Protein AF-A0A7J3TIL3-F1 (afdb_monomer_lite)

Foldseek 3Di:
DDWDDQVVLLVLLQVLLAVCLVPPLVVALWRWDHKDAQDDPDPPDTFGIFIWTQDVNDIARAETEAEDTDAPQFQQQVFPVNVVSQLVVCVVRVYQKYWYGHQQWIWIAGPPGHTQAIAGHHSDNVRSNQVRRVVRCVVVVVDSHRPHHHDDCPVVLVVLLVLLLVLVVLLLVVCPPPPQWHWDWDDDPFWIKIFIDGNNLDGAKIWTAGPPDRQQTKIKGQLQSLCVQQPPCSVVLQVLQLPAQLRVCSVVCNVPRMDMDGSSNRPSHRHPSVSNSVSVSVSSVVSNVSSPDPDPPPPPPDD

Organism: NCBI:txid113653

Sequence (303 aa):
MAEIREAVIHFELYRLLMNIISTKYYLFPVKYVWVHPEYSPTTGISVDLVVDADISGKIVHFLVIEVKRKTRFGLSPFSDEAKQQAMRYAEVLQAPYYAVTDGFSLLLFKYPDMEVGRYTIRLDEMIIEKFLRELSEYHLGRIEGLDLPAARPEERIKEIGGKFIETLREVFNSVSGVEGISVRERPSSEHRNFYIEVCGHGEILILGLNLNDREKSYVIVKFDRLKEMLGARYEEYISRLSEIPGFKWIKERQSERFGWKYIRDIVTVEPDCSEIEKKLKQWILEVKNASATPSRITCEKRV

pLDDT: mean 90.7, std 11.31, range [36.12, 98.69]

Radius of gyration: 23.9 Å; chains: 1; bounding box: 57×53×69 Å

Secondary structure (DSSP, 8-state):
-PPPPHHHHHHHHHHHHHHHHHHHGGGSSSEEEEEEEEEEEETTEEEEEEEEEEETTEEEEEEEEEE-PPPTTS-GGGSHHHHHHHHHHHHHHT-SEEEEE-SSEEEEEETTTEEEEEEE--SSHHHHHHHHHHHHHHHTTS-SS--SPBP-HHHHHHHHHHHHHHHHHHHHHHHTTSTTEEEEEEE-SSEEEEEEEETTS-EEEEEEEESS-GGG-EEEE-HHHHHHHHGGGHHHHHHHHHTSTT-GGGTTTTTSS-EEEEHHHHTTS---HHHHHHHHHHHHHHHHHHHTS----------

Structure (mmCIF, N/CA/C/O backbone):
data_AF-A0A7J3TIL3-F1
#
_entry.id   AF-A0A7J3TIL3-F1
#
loop_
_atom_site.group_PDB
_atom_site.id
_atom_site.type_symbol
_atom_site.label_atom_id
_atom_site.label_alt_id
_atom_site.label_comp_id
_atom_site.label_asym_id
_atom_site.label_entity_id
_atom_site.label_seq_id
_atom_site.pdbx_PDB_ins_code
_atom_site.Cartn_x
_atom_site.Cartn_y
_atom_site.Cartn_z
_atom_site.occupancy
_atom_site.B_iso_or_equiv
_atom_site.auth_seq_id
_atom_site.auth_comp_id
_atom_site.auth_asym_id
_atom_site.auth_atom_id
_atom_site.pdbx_PDB_model_num
ATOM 1 N N . MET A 1 1 ? -13.508 10.020 -11.144 1.00 49.09 1 MET A N 1
ATOM 2 C CA . MET A 1 1 ? -12.775 9.116 -12.058 1.00 49.09 1 MET A CA 1
ATOM 3 C C . MET A 1 1 ? -13.007 7.700 -11.572 1.00 49.09 1 MET A C 1
ATOM 5 O O . MET A 1 1 ? -12.876 7.486 -10.375 1.00 49.09 1 MET A O 1
ATOM 9 N N . ALA A 1 2 ? -13.423 6.790 -12.455 1.00 53.97 2 ALA A N 1
ATOM 10 C CA . ALA A 1 2 ? -13.689 5.400 -12.092 1.00 53.97 2 ALA A CA 1
ATOM 11 C C . ALA A 1 2 ? -12.396 4.690 -11.655 1.00 53.97 2 ALA A C 1
ATOM 13 O O . ALA A 1 2 ? -11.335 4.926 -12.235 1.00 53.97 2 ALA A O 1
ATOM 14 N N . GLU A 1 3 ? -12.488 3.842 -10.633 1.00 64.44 3 GLU A N 1
ATOM 15 C CA . GLU A 1 3 ? -11.388 2.982 -10.196 1.00 64.44 3 GLU A CA 1
ATOM 16 C C . GLU A 1 3 ? -11.038 1.995 -11.322 1.00 64.44 3 GLU A C 1
ATOM 18 O O . GLU A 1 3 ? -11.896 1.233 -11.774 1.00 64.44 3 GLU A O 1
ATOM 23 N N . ILE A 1 4 ? -9.785 2.000 -11.785 1.00 77.94 4 ILE A N 1
ATOM 24 C CA . ILE A 1 4 ? -9.311 1.051 -12.800 1.00 77.94 4 ILE A CA 1
ATOM 25 C C . ILE A 1 4 ? -8.855 -0.220 -12.080 1.00 77.94 4 ILE A C 1
ATOM 27 O O . ILE A 1 4 ? -8.128 -0.159 -11.086 1.00 77.94 4 ILE A O 1
ATOM 31 N N . ARG A 1 5 ? -9.318 -1.383 -12.553 1.00 84.00 5 ARG A N 1
ATOM 32 C CA . ARG A 1 5 ? -8.927 -2.681 -11.988 1.00 84.00 5 ARG A CA 1
ATOM 33 C C . ARG A 1 5 ? -7.446 -2.950 -12.251 1.00 84.00 5 ARG A C 1
ATOM 35 O O . ARG A 1 5 ? -6.945 -2.630 -13.323 1.00 84.00 5 ARG A O 1
ATOM 42 N N . GLU A 1 6 ? -6.798 -3.609 -11.299 1.00 87.56 6 GLU A N 1
ATOM 43 C CA . GLU A 1 6 ? -5.388 -4.014 -11.372 1.00 87.56 6 GLU A CA 1
ATOM 44 C C . GLU A 1 6 ? -5.066 -4.777 -12.662 1.00 87.56 6 GLU A C 1
ATOM 46 O O . GLU A 1 6 ? -4.173 -4.378 -13.397 1.00 87.56 6 GLU A O 1
ATOM 51 N N . ALA A 1 7 ? -5.901 -5.754 -13.030 1.00 90.50 7 ALA A N 1
ATOM 52 C CA . ALA A 1 7 ? -5.751 -6.521 -14.268 1.00 90.50 7 ALA A CA 1
ATOM 53 C C . ALA A 1 7 ? -5.706 -5.657 -15.547 1.00 90.50 7 ALA A C 1
ATOM 55 O O . ALA A 1 7 ? -5.021 -6.011 -16.500 1.00 90.50 7 ALA A O 1
ATOM 56 N N . VAL A 1 8 ? -6.410 -4.517 -15.582 1.00 92.88 8 VAL A N 1
ATOM 57 C CA . VAL A 1 8 ? -6.390 -3.606 -16.743 1.00 92.88 8 VAL A CA 1
ATOM 58 C C . VAL A 1 8 ? -5.062 -2.856 -16.814 1.00 92.88 8 VAL A C 1
ATOM 60 O O . VAL A 1 8 ? -4.502 -2.709 -17.894 1.00 92.88 8 VAL A O 1
ATOM 63 N N . ILE A 1 9 ? -4.556 -2.402 -15.665 1.00 94.06 9 ILE A N 1
ATOM 64 C CA . ILE A 1 9 ? -3.261 -1.714 -15.553 1.00 94.06 9 ILE A CA 1
ATOM 65 C C . ILE A 1 9 ? -2.141 -2.682 -15.929 1.00 94.06 9 ILE A C 1
ATOM 67 O O . ILE A 1 9 ? -1.289 -2.339 -16.742 1.00 94.06 9 ILE A O 1
ATOM 71 N N . HIS A 1 10 ? -2.189 -3.895 -15.379 1.00 95.94 10 HIS A N 1
ATOM 72 C CA . HIS A 1 10 ? -1.239 -4.964 -15.650 1.00 95.94 10 HIS A CA 1
ATOM 73 C C . HIS A 1 10 ? -1.199 -5.307 -17.145 1.00 95.94 10 HIS A C 1
ATOM 75 O O . HIS A 1 10 ? -0.137 -5.221 -17.761 1.00 95.94 10 HIS A O 1
ATOM 81 N N . PHE A 1 11 ? -2.354 -5.603 -17.750 1.00 96.62 11 PHE A N 1
ATOM 82 C CA . PHE A 1 11 ? -2.443 -5.925 -19.174 1.00 96.62 11 PHE A CA 1
ATOM 83 C C . PHE A 1 11 ? -1.928 -4.789 -20.067 1.00 96.62 11 PHE A C 1
ATOM 85 O O . PHE A 1 11 ? -1.173 -5.026 -21.009 1.00 96.62 11 PHE A O 1
ATOM 92 N N . GLU A 1 12 ? -2.322 -3.549 -19.779 1.00 97.50 12 GLU A N 1
ATOM 93 C CA . GLU A 1 12 ? -1.928 -2.406 -20.597 1.00 97.50 12 GLU A CA 1
ATOM 94 C C . GLU A 1 12 ? -0.432 -2.097 -20.467 1.00 97.50 12 GLU A C 1
ATOM 96 O O . GLU A 1 12 ? 0.234 -1.838 -21.470 1.00 97.50 12 GLU A O 1
ATOM 101 N N . LEU A 1 13 ? 0.127 -2.185 -19.257 1.00 97.81 13 LEU A N 1
ATOM 102 C CA . LEU A 1 13 ? 1.561 -2.019 -19.039 1.00 97.81 13 LEU A CA 1
ATOM 103 C C . LEU A 1 13 ? 2.364 -3.120 -19.746 1.00 97.81 13 LEU A C 1
ATOM 105 O O . LEU A 1 13 ? 3.327 -2.806 -20.445 1.00 97.81 13 LEU A O 1
ATOM 109 N N . TYR A 1 14 ? 1.933 -4.383 -19.640 1.00 98.19 14 TYR A N 1
ATOM 110 C CA . TYR A 1 14 ? 2.512 -5.502 -20.388 1.00 98.19 14 TYR A CA 1
ATOM 111 C C . TYR A 1 14 ? 2.526 -5.226 -21.895 1.00 98.19 14 TYR A C 1
ATOM 113 O O . TYR A 1 14 ? 3.578 -5.298 -22.533 1.00 98.19 14 TYR A O 1
ATOM 121 N N . ARG A 1 15 ? 1.369 -4.851 -22.457 1.00 98.06 15 ARG A N 1
ATOM 122 C CA . ARG A 1 15 ? 1.205 -4.550 -23.883 1.00 98.06 15 ARG A CA 1
ATOM 123 C C . ARG A 1 15 ? 2.155 -3.444 -24.341 1.00 98.06 15 ARG A C 1
ATOM 125 O O . ARG A 1 15 ? 2.796 -3.583 -25.380 1.00 98.06 15 ARG A O 1
ATOM 132 N N . LEU A 1 16 ? 2.248 -2.350 -23.583 1.00 98.06 16 LEU A N 1
ATOM 133 C CA . LEU A 1 16 ? 3.121 -1.219 -23.906 1.00 98.06 16 LEU A CA 1
ATOM 134 C C . LEU A 1 16 ? 4.599 -1.617 -23.859 1.00 98.06 16 LEU A C 1
ATOM 136 O O . LEU A 1 16 ? 5.319 -1.364 -24.824 1.00 98.06 16 LEU A O 1
ATOM 140 N N . LEU A 1 17 ? 5.038 -2.280 -22.785 1.00 98.00 17 LEU A N 1
ATOM 141 C CA . LEU A 1 17 ? 6.421 -2.737 -22.645 1.00 98.00 17 LEU A CA 1
ATOM 142 C C . LEU A 1 17 ? 6.805 -3.697 -23.777 1.00 98.00 17 LEU A C 1
ATOM 144 O O . LEU A 1 17 ? 7.821 -3.487 -24.435 1.00 98.00 17 LEU A O 1
ATOM 148 N N . MET A 1 18 ? 5.972 -4.703 -24.057 1.00 97.50 18 MET A N 1
ATOM 149 C CA . MET A 1 18 ? 6.211 -5.665 -25.136 1.00 97.50 18 MET A CA 1
ATOM 150 C C . MET A 1 18 ? 6.292 -4.997 -26.506 1.00 97.50 18 MET A C 1
ATOM 152 O O . MET A 1 18 ? 7.191 -5.316 -27.285 1.00 97.50 18 MET A O 1
ATOM 156 N N . ASN A 1 19 ? 5.394 -4.054 -26.801 1.00 97.06 19 ASN A N 1
ATOM 157 C CA . ASN A 1 19 ? 5.409 -3.320 -28.064 1.00 97.06 19 ASN A CA 1
ATOM 158 C C . ASN A 1 19 ? 6.700 -2.514 -28.228 1.00 97.06 19 ASN A C 1
ATOM 160 O O . ASN A 1 19 ? 7.344 -2.585 -29.276 1.00 97.06 19 ASN A O 1
ATOM 164 N N . ILE A 1 20 ? 7.099 -1.780 -27.189 1.00 97.19 20 ILE A N 1
ATOM 165 C CA . ILE A 1 20 ? 8.310 -0.958 -27.201 1.00 97.19 20 ILE A CA 1
ATOM 166 C C . ILE A 1 20 ? 9.550 -1.841 -27.346 1.00 97.19 20 ILE A C 1
ATOM 168 O O . ILE A 1 20 ? 10.384 -1.587 -28.209 1.00 97.19 20 ILE A O 1
ATOM 172 N N . ILE A 1 21 ? 9.660 -2.914 -26.565 1.00 96.31 21 ILE A N 1
ATOM 173 C CA . ILE A 1 21 ? 10.803 -3.830 -26.636 1.00 96.31 21 ILE A CA 1
ATOM 174 C C . ILE A 1 21 ? 10.872 -4.484 -28.023 1.00 96.31 21 ILE A C 1
ATOM 176 O O . ILE A 1 21 ? 11.921 -4.468 -28.657 1.00 96.31 21 ILE A O 1
ATOM 180 N N . SER A 1 22 ? 9.752 -4.956 -28.570 1.00 93.25 22 SER A N 1
ATOM 181 C CA . SER A 1 22 ? 9.741 -5.647 -29.869 1.00 93.25 22 SER A CA 1
ATOM 182 C C . SER A 1 22 ? 10.071 -4.734 -31.054 1.00 93.25 22 SER A C 1
ATOM 184 O O . SER A 1 22 ? 10.618 -5.199 -32.052 1.00 93.25 22 SER A O 1
ATOM 186 N N . THR A 1 23 ? 9.738 -3.442 -30.974 1.00 92.06 23 THR A N 1
ATOM 187 C CA . THR A 1 23 ? 9.869 -2.509 -32.110 1.00 92.06 23 THR A CA 1
ATOM 188 C C . THR A 1 23 ? 11.030 -1.531 -31.979 1.00 92.06 23 THR A C 1
ATOM 190 O O . THR A 1 23 ? 11.491 -1.003 -32.989 1.00 92.06 23 THR A O 1
ATOM 193 N N . LYS A 1 24 ? 11.516 -1.286 -30.758 1.00 90.12 24 LYS A N 1
ATOM 194 C CA . LYS A 1 24 ? 12.457 -0.204 -30.436 1.00 90.12 24 LYS A CA 1
ATOM 195 C C . LYS A 1 24 ? 13.629 -0.647 -29.556 1.00 90.12 24 LYS A C 1
ATOM 197 O O . LYS A 1 24 ? 14.345 0.216 -29.058 1.00 90.12 24 LYS A O 1
ATOM 202 N N . TYR A 1 25 ? 13.887 -1.951 -29.384 1.00 80.50 25 TYR A N 1
ATOM 203 C CA . TYR A 1 25 ? 14.988 -2.443 -28.529 1.00 80.50 25 TYR A CA 1
ATOM 204 C C . TYR A 1 25 ? 16.355 -1.800 -28.826 1.00 80.50 25 TYR A C 1
ATOM 206 O O . TYR A 1 25 ? 17.180 -1.658 -27.929 1.00 80.50 25 TYR A O 1
ATOM 214 N N . TYR A 1 26 ? 16.603 -1.410 -30.079 1.00 81.94 26 TYR A N 1
ATOM 215 C CA . TYR A 1 26 ? 17.859 -0.805 -30.529 1.00 81.94 26 TYR A CA 1
ATOM 216 C C . TYR A 1 26 ? 18.055 0.648 -30.063 1.00 81.94 26 TYR A C 1
ATOM 218 O O . TYR A 1 26 ? 19.145 1.191 -30.226 1.00 81.94 26 TYR A O 1
ATOM 226 N N . LEU A 1 27 ? 17.021 1.291 -29.510 1.00 83.50 27 LEU A N 1
ATOM 227 C CA . LEU A 1 27 ? 17.085 2.662 -28.992 1.00 83.50 27 LEU A CA 1
ATOM 228 C C . LEU A 1 27 ? 17.604 2.736 -27.551 1.00 83.50 27 LEU A C 1
ATOM 230 O O . LEU A 1 27 ? 17.769 3.835 -27.019 1.00 83.50 27 LEU A O 1
ATOM 234 N N . PHE A 1 28 ? 17.844 1.591 -26.910 1.00 89.94 28 PHE A N 1
ATOM 235 C CA . PHE A 1 28 ? 18.193 1.522 -25.498 1.00 89.94 28 PHE A CA 1
ATOM 236 C C . PHE A 1 28 ? 19.650 1.081 -25.304 1.00 89.94 28 PHE A C 1
ATOM 238 O O . PHE A 1 28 ? 20.081 0.097 -25.908 1.00 89.94 28 PHE A O 1
ATOM 245 N N . PRO A 1 29 ? 20.415 1.761 -24.431 1.00 89.12 29 PRO A N 1
ATOM 246 C CA . PRO A 1 29 ? 21.741 1.308 -24.016 1.00 89.12 29 PRO A CA 1
ATOM 247 C C . PRO A 1 29 ? 21.778 -0.112 -23.438 1.00 89.12 29 PRO A C 1
ATOM 249 O O . PRO A 1 29 ? 22.765 -0.822 -23.618 1.00 89.12 29 PRO A O 1
ATOM 252 N N . VAL A 1 30 ? 20.712 -0.520 -22.743 1.00 92.75 30 VAL A N 1
ATOM 253 C CA . VAL A 1 30 ? 20.488 -1.900 -22.295 1.00 92.75 30 VAL A CA 1
ATOM 254 C C . VAL A 1 30 ? 19.529 -2.573 -23.266 1.00 92.75 30 VAL A C 1
ATOM 256 O O . VAL A 1 30 ? 18.440 -2.067 -23.525 1.00 92.75 30 VAL A O 1
ATOM 259 N N . LYS A 1 31 ? 19.904 -3.748 -23.772 1.00 95.44 31 LYS A N 1
ATOM 260 C CA . LYS A 1 31 ? 19.072 -4.515 -24.697 1.00 95.44 31 LYS A CA 1
ATOM 261 C C . LYS A 1 31 ? 18.006 -5.293 -23.927 1.00 95.44 31 LYS A C 1
ATOM 263 O O . LYS A 1 31 ? 18.239 -6.418 -23.495 1.00 95.44 31 LYS A O 1
ATOM 268 N N . TYR A 1 32 ? 16.832 -4.696 -23.770 1.00 97.00 32 TYR A N 1
ATOM 269 C CA . TYR A 1 32 ? 15.644 -5.399 -23.283 1.00 97.00 32 TYR A CA 1
ATOM 270 C C . TYR A 1 32 ? 15.218 -6.489 -24.274 1.00 97.00 32 TYR A C 1
ATOM 272 O O . TYR A 1 32 ? 15.287 -6.285 -25.487 1.00 97.00 32 TYR A O 1
ATOM 280 N N . VAL A 1 33 ? 14.804 -7.649 -23.763 1.00 95.75 33 VAL A N 1
ATOM 281 C CA . VAL A 1 33 ? 14.559 -8.853 -24.577 1.00 95.75 33 VAL A CA 1
ATOM 282 C C . VAL A 1 33 ? 13.108 -9.298 -24.523 1.00 95.75 33 VAL A C 1
ATOM 284 O O . VAL A 1 33 ? 12.523 -9.591 -25.564 1.00 95.75 33 VAL A O 1
ATOM 287 N N . TRP A 1 34 ? 12.524 -9.365 -23.329 1.00 96.88 34 TRP A N 1
ATOM 288 C CA . TRP A 1 34 ? 11.186 -9.916 -23.141 1.00 96.88 34 TRP A CA 1
ATOM 289 C C . TRP A 1 34 ? 10.519 -9.363 -21.882 1.00 96.88 34 TRP A C 1
ATOM 291 O O . TRP A 1 34 ? 11.197 -8.851 -20.991 1.00 96.88 34 TRP A O 1
ATOM 301 N N . VAL A 1 35 ? 9.194 -9.495 -21.804 1.00 97.88 35 VAL A N 1
ATOM 302 C CA . VAL A 1 35 ? 8.410 -9.245 -20.591 1.00 97.88 35 VAL A CA 1
ATOM 303 C C . VAL A 1 35 ? 7.592 -10.488 -20.277 1.00 97.88 35 VAL A C 1
ATOM 305 O O . VAL A 1 35 ? 6.804 -10.942 -21.106 1.00 97.88 35 VAL A O 1
ATOM 308 N N . HIS A 1 36 ? 7.758 -11.036 -19.082 1.00 97.44 36 HIS A N 1
ATOM 309 C CA . HIS A 1 36 ? 6.964 -12.153 -18.583 1.00 97.44 36 HIS A CA 1
ATOM 310 C C . HIS A 1 36 ? 5.792 -11.618 -17.756 1.00 97.44 36 HIS A C 1
ATOM 312 O O . HIS A 1 36 ? 6.053 -10.988 -16.730 1.00 97.44 36 HIS A O 1
ATOM 318 N N . PRO A 1 37 ? 4.534 -11.845 -18.169 1.00 96.69 37 PRO A N 1
ATOM 319 C CA . PRO A 1 37 ? 3.375 -11.602 -17.320 1.00 96.69 37 PRO A CA 1
ATOM 320 C C . PRO A 1 37 ? 3.159 -12.776 -16.356 1.00 96.69 37 PRO A C 1
ATOM 322 O O . PRO A 1 37 ? 3.356 -13.929 -16.740 1.00 96.69 37 PRO A O 1
ATOM 325 N N . GLU A 1 38 ? 2.737 -12.486 -15.125 1.00 93.38 38 GLU A N 1
ATOM 326 C CA . GLU A 1 38 ? 2.394 -13.479 -14.086 1.00 93.38 38 GLU A CA 1
ATOM 327 C C . GLU A 1 38 ? 3.514 -14.515 -13.848 1.00 93.38 38 GLU A C 1
ATOM 329 O O . GLU A 1 38 ? 3.296 -15.726 -13.739 1.00 93.38 38 GLU A O 1
ATOM 334 N N . TYR A 1 39 ? 4.761 -14.040 -13.803 1.00 93.19 39 TYR A N 1
ATOM 335 C CA . TYR A 1 39 ? 5.938 -14.892 -13.703 1.00 93.19 39 TYR A CA 1
ATOM 336 C C . TYR A 1 39 ? 6.019 -15.576 -12.335 1.00 93.19 39 TYR A C 1
ATOM 338 O O . TYR A 1 39 ? 6.090 -14.922 -11.295 1.00 93.19 39 TYR A O 1
ATOM 346 N N . SER A 1 40 ? 6.064 -16.908 -12.337 1.00 91.94 40 SER A N 1
ATOM 347 C CA . SER A 1 40 ? 6.078 -17.717 -11.116 1.00 91.94 40 SER A CA 1
ATOM 348 C C . SER A 1 40 ? 7.404 -18.473 -10.966 1.00 91.94 40 SER A C 1
ATOM 350 O O . SER A 1 40 ? 7.530 -19.579 -11.498 1.00 91.94 40 SER A O 1
ATOM 352 N N . PRO A 1 41 ? 8.413 -17.920 -10.259 1.00 83.94 41 PRO A N 1
ATOM 353 C CA . PRO A 1 41 ? 9.713 -18.581 -10.109 1.00 83.94 41 PRO A CA 1
ATOM 354 C C . PRO A 1 41 ? 9.641 -19.848 -9.251 1.00 83.94 41 PRO A C 1
ATOM 356 O O . PRO A 1 41 ? 10.449 -20.760 -9.415 1.00 83.94 41 PRO A O 1
ATOM 359 N N . THR A 1 42 ? 8.686 -19.904 -8.321 1.00 84.06 42 THR A N 1
ATOM 360 C CA . THR A 1 42 ? 8.451 -21.029 -7.411 1.00 84.06 42 THR A CA 1
ATOM 361 C C . THR A 1 42 ? 6.965 -21.134 -7.069 1.00 84.06 42 THR A C 1
ATOM 363 O O . THR A 1 42 ? 6.180 -20.213 -7.294 1.00 84.06 42 THR A O 1
ATOM 366 N N . THR A 1 43 ? 6.548 -22.278 -6.522 1.00 81.12 43 THR A N 1
ATOM 367 C CA . THR A 1 43 ? 5.153 -22.498 -6.120 1.00 81.12 43 THR A CA 1
ATOM 368 C C . THR A 1 43 ? 4.728 -21.494 -5.048 1.00 81.12 43 THR A C 1
ATOM 370 O O . THR A 1 43 ? 5.332 -21.431 -3.981 1.00 81.12 43 THR A O 1
ATOM 373 N N . GLY A 1 44 ? 3.662 -20.739 -5.323 1.00 77.44 44 GLY A N 1
ATOM 374 C CA . GLY A 1 44 ? 3.091 -19.764 -4.388 1.00 77.44 44 GLY A CA 1
ATOM 375 C C . GLY A 1 44 ? 3.656 -18.344 -4.497 1.00 77.44 44 GLY A C 1
ATOM 376 O O . GLY A 1 44 ? 3.192 -17.476 -3.764 1.00 77.44 44 GLY A O 1
ATOM 377 N N . ILE A 1 45 ? 4.601 -18.087 -5.409 1.00 83.75 45 ILE A N 1
ATOM 378 C CA . ILE A 1 45 ? 5.057 -16.736 -5.759 1.00 83.75 45 ILE A CA 1
ATOM 379 C C . ILE A 1 45 ? 4.642 -16.455 -7.199 1.00 83.75 45 ILE A C 1
ATOM 381 O O . ILE A 1 45 ? 5.034 -17.198 -8.091 1.00 83.75 45 ILE A O 1
ATOM 385 N N . SER A 1 46 ? 3.888 -15.377 -7.413 1.00 91.56 46 SER A N 1
ATOM 386 C CA . SER A 1 46 ? 3.552 -14.854 -8.739 1.00 91.56 46 SER A CA 1
ATOM 387 C C . SER A 1 46 ? 3.893 -13.372 -8.771 1.00 91.56 46 SER A C 1
ATOM 389 O O . SER A 1 46 ? 3.418 -12.604 -7.933 1.00 91.56 46 SER A O 1
ATOM 391 N N . VAL A 1 47 ? 4.753 -13.002 -9.710 1.00 93.50 47 VAL A N 1
ATOM 392 C CA . VAL A 1 47 ? 5.199 -11.635 -9.969 1.00 93.50 47 VAL A CA 1
ATOM 393 C C . VAL A 1 47 ? 4.406 -11.099 -11.151 1.00 93.50 47 VAL A C 1
ATOM 395 O O . VAL A 1 47 ? 4.346 -11.774 -12.176 1.00 93.50 47 VAL A O 1
ATOM 398 N N . ASP A 1 48 ? 3.826 -9.904 -11.044 1.00 96.69 48 ASP A N 1
ATOM 399 C CA . ASP A 1 48 ? 2.966 -9.385 -12.115 1.00 96.69 48 ASP A CA 1
ATOM 400 C C . ASP A 1 48 ? 3.729 -9.234 -13.430 1.00 96.69 48 ASP A C 1
ATOM 402 O O . ASP A 1 48 ? 3.310 -9.782 -14.447 1.00 96.69 48 ASP A O 1
ATOM 406 N N . LEU A 1 49 ? 4.874 -8.542 -13.418 1.00 98.31 49 LEU A N 1
ATOM 407 C CA . LEU A 1 49 ? 5.718 -8.396 -14.603 1.00 98.31 49 LEU A CA 1
ATOM 408 C C . LEU A 1 49 ? 7.202 -8.552 -14.281 1.00 98.31 49 LEU A C 1
ATOM 410 O O . LEU A 1 49 ? 7.718 -7.970 -13.325 1.00 98.31 49 LEU A O 1
ATOM 414 N N . VAL A 1 50 ? 7.911 -9.270 -15.150 1.00 98.44 50 VAL A N 1
ATOM 415 C CA . VAL A 1 50 ? 9.377 -9.364 -15.140 1.00 98.44 50 VAL A CA 1
ATOM 416 C C . VAL A 1 50 ? 9.911 -8.978 -16.510 1.00 98.44 50 VAL A C 1
ATOM 418 O O . VAL A 1 50 ? 9.553 -9.592 -17.509 1.00 98.44 50 VAL A O 1
ATOM 421 N N . VAL A 1 51 ? 10.767 -7.962 -16.567 1.00 98.50 51 VAL A N 1
ATOM 422 C CA . VAL A 1 51 ? 11.435 -7.520 -17.795 1.00 98.50 51 VAL A CA 1
ATOM 423 C C . VAL A 1 51 ? 12.838 -8.108 -17.838 1.00 98.50 51 VAL A C 1
ATOM 425 O O . VAL A 1 51 ? 13.658 -7.833 -16.959 1.00 98.50 51 VAL A O 1
ATOM 428 N N . ASP A 1 52 ? 13.126 -8.869 -18.886 1.00 98.25 52 ASP A N 1
ATOM 429 C CA . ASP A 1 52 ? 14.442 -9.443 -19.139 1.00 98.25 52 ASP A CA 1
ATOM 430 C C . ASP A 1 52 ? 15.300 -8.508 -19.991 1.00 98.25 52 ASP A C 1
ATOM 432 O O . ASP A 1 52 ? 14.814 -7.844 -20.914 1.00 98.25 52 ASP A O 1
ATOM 436 N N . ALA A 1 53 ? 16.604 -8.510 -19.727 1.00 97.75 53 ALA A N 1
ATOM 437 C CA . ALA A 1 53 ? 17.591 -7.823 -20.546 1.00 97.75 53 ALA A CA 1
ATOM 438 C C . ALA A 1 53 ? 18.816 -8.700 -20.822 1.00 97.75 53 ALA A C 1
ATOM 440 O O . ALA A 1 53 ? 19.193 -9.548 -20.017 1.00 97.75 53 ALA A O 1
ATOM 441 N N . ASP A 1 54 ? 19.447 -8.461 -21.965 1.00 96.31 54 ASP A N 1
ATOM 442 C CA . ASP A 1 54 ? 20.737 -9.016 -22.354 1.00 96.31 54 ASP A CA 1
ATOM 443 C C . ASP A 1 54 ? 21.846 -8.082 -21.857 1.00 96.31 54 ASP A C 1
ATOM 445 O O . ASP A 1 54 ? 22.056 -6.990 -22.392 1.00 96.31 54 ASP A O 1
ATOM 449 N N . ILE A 1 55 ? 22.532 -8.510 -20.798 1.00 93.62 55 ILE A N 1
ATOM 450 C CA . ILE A 1 55 ? 23.657 -7.799 -20.200 1.00 93.62 55 ILE A CA 1
ATOM 451 C C . ILE A 1 55 ? 24.920 -8.605 -20.486 1.00 93.62 55 ILE A C 1
ATOM 453 O O . ILE A 1 55 ? 25.130 -9.684 -19.928 1.00 93.62 55 ILE A O 1
ATOM 457 N N . SER A 1 56 ? 25.771 -8.077 -21.367 1.00 90.06 56 SER A N 1
ATOM 458 C CA . SER A 1 56 ? 27.044 -8.700 -21.754 1.00 90.06 56 SER A CA 1
ATOM 459 C C . SER A 1 56 ? 26.897 -10.146 -22.260 1.00 90.06 56 SER A C 1
ATOM 461 O O . SER A 1 56 ? 27.719 -11.004 -21.941 1.00 90.06 56 SER A O 1
ATOM 463 N N . GLY A 1 57 ? 25.846 -10.429 -23.039 1.00 91.81 57 GLY A N 1
ATOM 464 C CA . GLY A 1 57 ? 25.577 -11.751 -23.615 1.00 91.81 57 GLY A CA 1
ATOM 465 C C . GLY A 1 57 ? 24.833 -12.708 -22.681 1.00 91.81 57 GLY A C 1
ATOM 466 O O . GLY A 1 57 ? 24.623 -13.867 -23.041 1.00 91.81 57 GLY A O 1
ATOM 467 N N . LYS A 1 58 ? 24.441 -12.256 -21.483 1.00 95.19 58 LYS A N 1
ATOM 468 C CA . LYS A 1 58 ? 23.655 -13.034 -20.522 1.00 95.19 58 LYS A CA 1
ATOM 469 C C . LYS A 1 58 ? 22.265 -12.426 -20.372 1.00 95.19 58 LYS A C 1
ATOM 471 O O . LYS A 1 58 ? 22.135 -11.257 -20.019 1.00 95.19 58 LYS A O 1
ATOM 476 N N . ILE A 1 59 ? 21.236 -13.251 -20.560 1.00 97.00 59 ILE A N 1
ATOM 477 C CA . ILE A 1 59 ? 19.861 -12.874 -20.222 1.00 97.00 59 ILE A CA 1
ATOM 478 C C . ILE A 1 59 ? 19.701 -12.889 -18.703 1.00 97.00 59 ILE A C 1
ATOM 480 O O . ILE A 1 59 ? 20.009 -13.888 -18.048 1.00 97.00 59 ILE A O 1
ATOM 484 N N . VAL A 1 60 ? 19.241 -11.771 -18.152 1.00 97.38 60 VAL A N 1
ATOM 485 C CA . VAL A 1 60 ? 18.963 -11.597 -16.726 1.00 97.38 60 VAL A CA 1
ATOM 486 C C . VAL A 1 60 ? 17.579 -10.990 -16.533 1.00 97.38 60 VAL A C 1
ATOM 488 O O . VAL A 1 60 ? 17.147 -10.166 -17.341 1.00 97.38 60 VAL A O 1
ATOM 491 N N . HIS A 1 61 ? 16.922 -11.345 -15.429 1.00 98.19 61 HIS A N 1
ATOM 492 C CA . HIS A 1 61 ? 15.762 -10.609 -14.939 1.00 98.19 61 HIS A CA 1
ATOM 493 C C . HIS A 1 61 ? 16.243 -9.223 -14.511 1.00 98.19 61 HIS A C 1
ATOM 495 O O . HIS A 1 61 ? 17.006 -9.091 -13.559 1.00 98.19 61 HIS A O 1
ATOM 501 N N . PHE A 1 62 ? 15.879 -8.192 -15.263 1.00 98.38 62 PHE A N 1
ATOM 502 C CA . PHE A 1 62 ? 16.444 -6.857 -15.095 1.00 98.38 62 PHE A CA 1
ATOM 503 C C . PHE A 1 62 ? 15.568 -5.964 -14.216 1.00 98.38 62 PHE A C 1
ATOM 505 O O . PHE A 1 62 ? 16.076 -5.242 -13.358 1.00 98.38 62 PHE A O 1
ATOM 512 N N . LEU A 1 63 ? 14.252 -6.020 -14.418 1.00 98.69 63 LEU A N 1
ATOM 513 C C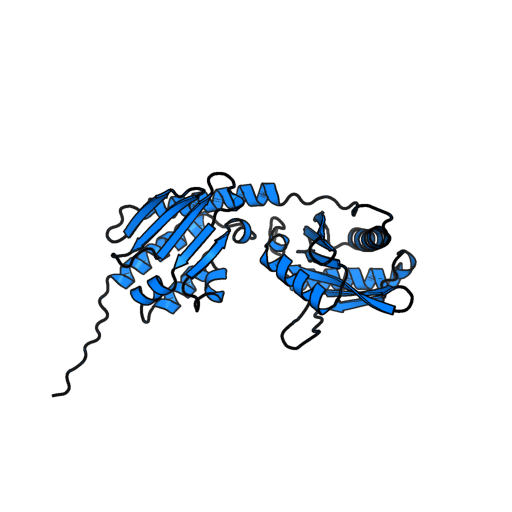A . LEU A 1 63 ? 13.280 -5.227 -13.673 1.00 98.69 63 LEU A CA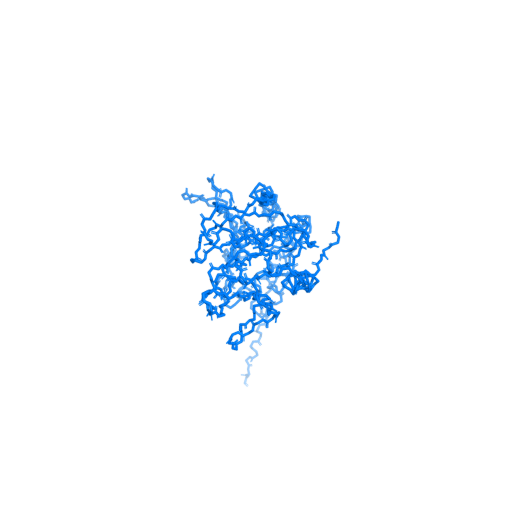 1
ATOM 514 C C . LEU A 1 63 ? 12.083 -6.093 -13.289 1.00 98.69 63 LEU A C 1
ATOM 516 O O . LEU A 1 63 ? 11.456 -6.709 -14.146 1.00 98.69 63 LEU A O 1
ATOM 520 N N . VAL A 1 64 ? 11.738 -6.075 -12.007 1.00 98.31 64 VAL A N 1
ATOM 521 C CA . VAL A 1 64 ? 10.484 -6.621 -11.479 1.00 98.31 64 VAL A CA 1
ATOM 522 C C . VAL A 1 64 ? 9.471 -5.494 -11.306 1.00 98.31 64 VAL A C 1
ATOM 524 O O . VAL A 1 64 ? 9.825 -4.437 -10.794 1.00 98.31 64 VAL A O 1
ATOM 527 N N . ILE A 1 65 ? 8.215 -5.690 -11.697 1.00 98.44 65 ILE A N 1
ATOM 528 C CA . ILE A 1 65 ? 7.153 -4.703 -11.479 1.00 98.44 65 ILE A CA 1
ATOM 529 C C . ILE A 1 65 ? 5.977 -5.381 -10.787 1.00 98.44 65 ILE A C 1
ATOM 531 O O . ILE A 1 65 ? 5.418 -6.339 -11.312 1.00 98.44 65 ILE A O 1
ATOM 535 N N . GLU A 1 66 ? 5.598 -4.842 -9.632 1.00 97.69 66 GLU A N 1
ATOM 536 C CA . GLU A 1 66 ? 4.344 -5.144 -8.947 1.00 97.69 66 GLU A CA 1
ATOM 537 C C . GLU A 1 66 ? 3.296 -4.096 -9.330 1.00 97.69 66 GLU A C 1
ATOM 539 O O . GLU A 1 66 ? 3.526 -2.884 -9.223 1.00 97.69 66 GLU A O 1
ATOM 544 N N . VAL A 1 67 ? 2.127 -4.553 -9.754 1.00 96.12 67 VAL A N 1
ATOM 545 C CA . VAL A 1 67 ? 1.007 -3.716 -10.155 1.00 96.12 67 VAL A CA 1
ATOM 546 C C . VAL A 1 67 ? -0.029 -3.703 -9.043 1.00 96.12 67 VAL A C 1
ATOM 548 O O . VAL A 1 67 ? -0.490 -4.726 -8.559 1.00 96.12 67 VAL A O 1
ATOM 551 N N . LYS A 1 68 ? -0.440 -2.507 -8.639 1.00 93.19 68 LYS A N 1
ATOM 552 C CA . LYS A 1 68 ? -1.505 -2.285 -7.670 1.00 93.19 68 LYS A CA 1
ATOM 553 C C . LYS A 1 68 ? -2.706 -1.652 -8.341 1.00 93.19 68 LYS A C 1
ATOM 555 O O . LYS A 1 68 ? -2.621 -0.943 -9.344 1.00 93.19 68 LYS A O 1
ATOM 560 N N . ARG A 1 69 ? -3.872 -1.874 -7.749 1.00 86.50 69 ARG A N 1
ATOM 561 C CA . ARG A 1 69 ? -5.095 -1.165 -8.122 1.00 86.50 69 ARG A CA 1
ATOM 562 C C . ARG A 1 69 ? -4.899 0.356 -8.090 1.00 86.50 69 ARG A C 1
ATOM 564 O O . ARG A 1 69 ? -4.480 0.910 -7.071 1.00 86.50 69 ARG A O 1
ATOM 571 N N . LYS A 1 70 ? -5.335 1.034 -9.156 1.00 82.56 70 LYS A N 1
ATOM 572 C CA . LYS A 1 70 ? -5.399 2.498 -9.211 1.00 82.56 70 LYS A CA 1
ATOM 573 C C . LYS A 1 70 ? -6.459 3.037 -8.267 1.00 82.56 70 LYS A C 1
ATOM 575 O O . LYS A 1 70 ? -7.648 2.742 -8.421 1.00 82.56 70 LYS A O 1
ATOM 580 N N . THR A 1 71 ? -6.034 3.893 -7.346 1.00 75.88 71 THR A N 1
ATOM 581 C CA . THR A 1 71 ? -6.935 4.691 -6.508 1.00 75.88 71 THR A CA 1
ATOM 582 C C . THR A 1 71 ? -7.042 6.111 -7.056 1.00 75.88 71 THR A C 1
ATOM 584 O O . THR A 1 71 ? -6.270 6.527 -7.921 1.00 75.88 71 THR A O 1
ATOM 587 N N . ARG A 1 72 ? -8.012 6.893 -6.572 1.00 72.06 72 ARG A N 1
ATOM 588 C CA . ARG A 1 72 ? -8.215 8.281 -7.025 1.00 72.06 72 ARG A CA 1
ATOM 589 C C . ARG A 1 72 ? -6.949 9.141 -6.909 1.00 72.06 72 ARG A C 1
ATOM 591 O O . ARG A 1 72 ? -6.739 10.027 -7.735 1.00 72.06 72 ARG A O 1
ATOM 598 N N . PHE A 1 73 ? -6.134 8.885 -5.887 1.00 71.62 73 PHE A N 1
ATOM 599 C CA . PHE A 1 73 ? -4.960 9.691 -5.556 1.00 71.62 73 PHE A CA 1
ATOM 600 C C . PHE A 1 73 ? -3.628 9.061 -5.937 1.00 71.62 73 PHE A C 1
ATOM 602 O O . PHE A 1 73 ? -2.610 9.739 -5.802 1.00 71.62 73 PHE A O 1
ATOM 609 N N . GLY A 1 74 ? -3.631 7.820 -6.420 1.00 74.44 74 GLY A N 1
ATOM 610 C CA . GLY A 1 74 ? -2.412 7.153 -6.848 1.00 74.44 74 GLY A CA 1
ATOM 611 C C . GLY A 1 74 ? -1.544 6.628 -5.705 1.00 74.44 74 GLY A C 1
ATOM 612 O O . GLY A 1 74 ? -0.324 6.676 -5.828 1.00 74.44 74 GLY A O 1
ATOM 613 N N . LEU A 1 75 ? -2.141 6.263 -4.560 1.00 82.06 75 LEU A N 1
ATOM 614 C CA . LEU A 1 75 ? -1.402 6.051 -3.303 1.00 82.06 75 LEU A CA 1
ATOM 615 C C . LEU A 1 75 ? -1.077 4.588 -2.977 1.00 82.06 75 LEU A C 1
ATOM 617 O O . LEU A 1 75 ? -0.235 4.336 -2.119 1.00 82.06 75 LEU A O 1
ATOM 621 N N . SER A 1 76 ? -1.710 3.625 -3.650 1.00 81.88 76 SER A N 1
ATOM 622 C CA . SER A 1 76 ? -1.492 2.199 -3.376 1.00 81.88 76 SER A CA 1
ATOM 623 C C . SER A 1 76 ? -0.034 1.745 -3.537 1.00 81.88 76 SER A C 1
ATOM 625 O O . SER A 1 76 ? 0.393 0.919 -2.728 1.00 81.88 76 SER A O 1
ATOM 627 N N . PRO A 1 77 ? 0.780 2.302 -4.460 1.00 85.19 77 PRO A N 1
ATOM 628 C CA . PRO A 1 77 ? 2.177 1.894 -4.572 1.00 85.19 77 PRO A CA 1
ATOM 629 C C . PRO A 1 77 ? 3.049 2.282 -3.370 1.00 85.19 77 PRO A C 1
ATOM 631 O O . PRO A 1 77 ? 4.119 1.712 -3.193 1.00 85.19 77 PRO A O 1
ATOM 634 N N . PHE A 1 78 ? 2.602 3.233 -2.541 1.00 84.75 78 PHE A N 1
ATOM 635 C CA . PHE A 1 78 ? 3.378 3.787 -1.426 1.00 84.75 78 PHE A CA 1
ATOM 636 C C . PHE A 1 78 ? 3.160 3.056 -0.095 1.00 84.75 78 PHE A C 1
ATOM 638 O O . PHE A 1 78 ? 3.705 3.485 0.917 1.00 84.75 78 PHE A O 1
ATOM 645 N N . SER A 1 79 ? 2.378 1.970 -0.071 1.00 86.06 79 SER A N 1
ATOM 646 C CA . SER A 1 79 ? 2.283 1.120 1.124 1.00 86.06 79 SER A CA 1
ATOM 647 C C . SER A 1 79 ? 3.589 0.361 1.364 1.00 86.06 79 SER A C 1
ATOM 649 O O . SER A 1 79 ? 4.159 -0.191 0.412 1.00 86.06 79 SER A O 1
ATOM 651 N N . ASP A 1 80 ? 4.005 0.243 2.627 1.00 86.75 80 ASP A N 1
ATOM 652 C CA . ASP A 1 80 ? 5.187 -0.542 3.000 1.00 86.75 80 ASP A CA 1
ATOM 653 C C . ASP A 1 80 ? 5.053 -2.014 2.560 1.00 86.75 80 ASP A C 1
ATOM 655 O O . ASP A 1 80 ? 6.034 -2.631 2.139 1.00 86.75 80 ASP A O 1
ATOM 659 N N . GLU A 1 81 ? 3.839 -2.581 2.571 1.00 87.81 81 GLU A N 1
ATOM 660 C CA . GLU A 1 81 ? 3.612 -3.958 2.122 1.00 87.81 81 GLU A CA 1
ATOM 661 C C . GLU A 1 81 ? 3.868 -4.153 0.623 1.00 87.81 81 GLU A C 1
ATOM 663 O O . GLU A 1 81 ? 4.544 -5.110 0.244 1.00 87.81 81 GLU A O 1
ATOM 668 N N . ALA A 1 82 ? 3.376 -3.249 -0.231 1.00 91.00 82 ALA A N 1
ATOM 669 C CA . ALA A 1 82 ? 3.608 -3.337 -1.673 1.00 91.00 82 ALA A CA 1
ATOM 670 C C . ALA A 1 82 ? 5.101 -3.220 -2.011 1.00 91.00 82 ALA A C 1
ATOM 672 O O . ALA A 1 82 ? 5.614 -3.986 -2.828 1.00 91.00 82 ALA A O 1
ATOM 673 N N . LYS A 1 83 ? 5.814 -2.312 -1.330 1.00 93.44 83 LYS A N 1
ATOM 674 C CA . LYS A 1 83 ? 7.268 -2.168 -1.461 1.00 93.44 83 LYS A CA 1
ATOM 675 C C . LYS A 1 83 ? 7.992 -3.457 -1.066 1.00 93.44 83 LYS A C 1
ATOM 677 O O . LYS A 1 83 ? 8.813 -3.962 -1.829 1.00 93.44 83 LYS A O 1
ATOM 682 N N . GLN A 1 84 ? 7.678 -4.009 0.108 1.00 93.38 84 GLN A N 1
ATOM 683 C CA . GLN A 1 84 ? 8.309 -5.238 0.596 1.00 93.38 84 GLN A CA 1
ATOM 684 C C . GLN A 1 84 ? 8.038 -6.433 -0.319 1.00 93.38 84 GLN A C 1
ATOM 686 O O . GLN A 1 84 ? 8.925 -7.262 -0.512 1.00 93.38 84 GLN A O 1
ATOM 691 N N . GLN A 1 85 ? 6.835 -6.530 -0.882 1.00 93.06 85 GLN A N 1
ATOM 692 C CA . GLN A 1 85 ? 6.481 -7.586 -1.824 1.00 93.06 85 GLN A CA 1
ATOM 693 C C . GLN A 1 85 ? 7.360 -7.526 -3.083 1.00 93.06 85 GLN A C 1
ATOM 695 O O . GLN A 1 85 ? 8.030 -8.508 -3.398 1.00 93.06 85 GLN A O 1
ATOM 700 N N . ALA A 1 86 ? 7.441 -6.363 -3.739 1.00 95.75 86 ALA A N 1
ATOM 701 C CA . ALA A 1 86 ? 8.272 -6.184 -4.931 1.00 95.75 86 ALA A CA 1
ATOM 702 C C . ALA A 1 86 ? 9.770 -6.407 -4.645 1.00 95.75 86 ALA A C 1
ATOM 704 O O . ALA A 1 86 ? 10.467 -7.031 -5.444 1.00 95.75 86 ALA A O 1
ATOM 705 N N . MET A 1 87 ? 10.257 -5.971 -3.477 1.00 96.81 87 MET A N 1
ATOM 706 C CA . MET A 1 87 ? 11.639 -6.198 -3.045 1.00 96.81 87 MET A CA 1
ATOM 707 C C . MET A 1 87 ? 11.963 -7.692 -2.892 1.00 96.81 87 MET A C 1
ATOM 709 O O . MET A 1 87 ? 12.999 -8.143 -3.376 1.00 96.81 87 MET A O 1
ATOM 713 N N . ARG A 1 88 ? 11.074 -8.478 -2.264 1.00 95.12 88 ARG A N 1
ATOM 714 C CA . ARG A 1 88 ? 11.251 -9.938 -2.124 1.00 95.12 88 ARG A CA 1
ATOM 715 C C . ARG A 1 88 ? 11.298 -10.632 -3.481 1.00 95.12 88 ARG A C 1
ATOM 717 O O . ARG A 1 88 ? 12.063 -11.572 -3.670 1.00 95.12 88 ARG A O 1
ATOM 724 N N . TYR A 1 89 ? 10.489 -10.180 -4.434 1.00 95.81 89 TYR A N 1
ATOM 725 C CA . TYR A 1 89 ? 10.516 -10.721 -5.791 1.00 95.81 89 TYR A CA 1
ATOM 726 C C . TYR A 1 89 ? 11.838 -10.411 -6.493 1.00 95.81 89 TYR A C 1
ATOM 728 O O . TYR A 1 89 ? 12.424 -11.298 -7.111 1.00 95.81 89 TYR A O 1
ATOM 736 N N . ALA A 1 90 ? 12.345 -9.187 -6.339 1.00 96.81 90 ALA A N 1
ATOM 737 C CA . ALA A 1 90 ? 13.654 -8.797 -6.849 1.00 96.81 90 ALA A CA 1
ATOM 738 C C . ALA A 1 90 ? 14.783 -9.654 -6.260 1.00 96.81 90 ALA A C 1
ATOM 740 O O . ALA A 1 90 ? 15.650 -10.108 -7.000 1.00 96.81 90 ALA A O 1
ATOM 741 N N . GLU A 1 91 ? 14.737 -9.925 -4.951 1.00 96.50 91 GLU A N 1
ATOM 742 C CA . GLU A 1 91 ? 15.688 -10.798 -4.256 1.00 96.50 91 GLU A CA 1
ATOM 743 C C . GLU A 1 91 ? 15.696 -12.213 -4.849 1.00 96.50 91 GLU A C 1
ATOM 745 O O . GLU A 1 91 ? 16.747 -12.709 -5.257 1.00 96.50 91 GLU A O 1
ATOM 750 N N . VAL A 1 92 ? 14.519 -12.845 -4.950 1.00 95.25 92 VAL A N 1
ATOM 751 C CA . VAL A 1 92 ? 14.365 -14.211 -5.482 1.00 95.25 92 VAL A CA 1
ATOM 752 C C . VAL A 1 92 ? 14.862 -14.310 -6.924 1.00 95.25 92 VAL A C 1
ATOM 754 O O . VAL A 1 92 ? 15.509 -15.290 -7.290 1.00 95.25 92 VAL A O 1
ATOM 757 N N . LEU A 1 93 ? 14.574 -13.296 -7.741 1.00 95.88 93 LEU A N 1
ATOM 758 C CA . LEU A 1 93 ? 14.929 -13.261 -9.160 1.00 95.88 93 LEU A CA 1
ATOM 759 C C . LEU A 1 93 ? 16.331 -12.703 -9.430 1.00 95.88 93 LEU A C 1
ATOM 761 O O . LEU A 1 93 ? 16.761 -12.693 -10.582 1.00 95.88 93 LEU A O 1
ATOM 765 N N . GLN A 1 94 ? 17.037 -12.245 -8.391 1.00 96.81 94 GLN A N 1
ATOM 766 C CA . GLN A 1 94 ? 18.309 -11.524 -8.497 1.00 96.81 94 GLN A CA 1
ATOM 767 C C . GLN A 1 94 ? 18.224 -10.310 -9.439 1.00 96.81 94 GLN A C 1
ATOM 769 O O . GLN A 1 94 ? 19.190 -9.973 -10.128 1.00 96.81 94 GLN A O 1
ATOM 774 N N . ALA A 1 95 ? 17.061 -9.657 -9.477 1.00 97.69 95 ALA A N 1
ATOM 775 C CA . ALA A 1 95 ? 16.834 -8.509 -10.334 1.00 97.69 95 ALA A CA 1
ATOM 776 C C . ALA A 1 95 ? 17.466 -7.247 -9.723 1.00 97.69 95 ALA A C 1
ATOM 778 O O . ALA A 1 95 ? 17.232 -6.946 -8.549 1.00 97.69 95 ALA A O 1
ATOM 779 N N . PRO A 1 96 ? 18.248 -6.467 -10.493 1.00 98.00 96 PRO A N 1
ATOM 780 C CA . PRO A 1 96 ? 18.878 -5.251 -9.988 1.00 98.00 96 PRO A CA 1
ATOM 781 C C . PRO A 1 96 ? 17.867 -4.143 -9.679 1.00 98.00 96 PRO A C 1
ATOM 783 O O . PRO A 1 96 ? 18.169 -3.264 -8.868 1.00 98.00 96 PRO A O 1
ATOM 786 N N . TYR A 1 97 ? 16.684 -4.181 -10.298 1.00 98.69 97 TYR A N 1
ATOM 787 C CA . TYR A 1 97 ? 15.631 -3.193 -10.105 1.00 98.69 97 TYR A CA 1
ATOM 788 C C . TYR A 1 97 ? 14.293 -3.837 -9.791 1.00 98.69 97 TYR A C 1
ATOM 790 O O . TYR A 1 97 ? 13.945 -4.900 -10.310 1.00 98.69 97 TYR A O 1
ATOM 798 N N . TYR A 1 98 ? 13.507 -3.119 -9.000 1.00 98.62 98 TYR A N 1
ATOM 799 C CA . TYR A 1 98 ? 12.098 -3.412 -8.821 1.00 98.62 98 TYR A CA 1
ATOM 800 C C . TYR A 1 98 ? 11.279 -2.135 -8.742 1.00 98.62 98 TYR A C 1
ATOM 802 O O . TYR A 1 98 ? 11.781 -1.070 -8.374 1.00 98.62 98 TYR A O 1
ATOM 810 N N . ALA A 1 99 ? 10.010 -2.246 -9.103 1.00 98.31 99 ALA A N 1
ATOM 811 C CA . ALA A 1 99 ? 9.084 -1.140 -9.087 1.00 98.31 99 ALA A CA 1
ATOM 812 C C . ALA A 1 99 ? 7.705 -1.555 -8.584 1.00 98.31 99 ALA A C 1
ATOM 814 O O . ALA A 1 99 ? 7.295 -2.707 -8.713 1.00 98.31 99 ALA A O 1
ATOM 815 N N . VAL A 1 100 ? 6.981 -0.580 -8.044 1.00 97.69 100 VAL A N 1
ATOM 816 C CA . VAL A 1 100 ? 5.562 -0.709 -7.709 1.00 97.69 100 VAL A CA 1
ATOM 817 C C . VAL A 1 100 ? 4.805 0.378 -8.452 1.00 97.69 100 VAL A C 1
ATOM 819 O O . VAL A 1 100 ? 5.206 1.544 -8.421 1.00 97.69 100 VAL A O 1
ATOM 822 N N . THR A 1 101 ? 3.712 0.026 -9.121 1.00 96.25 101 THR A N 1
ATOM 823 C CA . THR A 1 101 ? 2.913 0.993 -9.876 1.00 96.25 101 THR A CA 1
ATOM 824 C C . THR A 1 101 ? 1.427 0.729 -9.792 1.00 96.25 101 THR A C 1
ATOM 826 O O . THR A 1 101 ? 1.000 -0.405 -9.650 1.00 96.25 101 THR A O 1
ATOM 829 N N . ASP A 1 102 ? 0.623 1.774 -9.943 1.00 93.75 102 ASP A N 1
ATOM 830 C CA . ASP A 1 102 ? -0.818 1.663 -10.169 1.00 93.75 102 ASP A CA 1
ATOM 831 C C . ASP A 1 102 ? -1.251 2.259 -11.523 1.00 93.75 102 ASP A C 1
ATOM 833 O O . ASP A 1 102 ? -2.405 2.642 -11.732 1.00 93.75 102 ASP A O 1
ATOM 837 N N . GLY A 1 103 ? -0.300 2.392 -12.454 1.00 92.81 103 GLY A N 1
ATOM 838 C CA . GLY A 1 103 ? -0.507 3.015 -13.762 1.00 92.81 103 GLY A CA 1
ATOM 839 C C . GLY A 1 103 ? -0.678 4.537 -13.723 1.00 92.81 103 GLY A C 1
ATOM 840 O O . GLY A 1 103 ? -0.938 5.149 -14.761 1.00 92.81 103 GLY A O 1
ATOM 841 N N . PHE A 1 104 ? -0.559 5.159 -12.547 1.00 91.25 104 PHE A N 1
ATOM 842 C CA . PHE A 1 104 ? -0.500 6.610 -12.370 1.00 91.25 104 PHE A CA 1
ATOM 843 C C . PHE A 1 104 ? 0.731 7.041 -11.572 1.00 91.25 104 PHE A C 1
ATOM 845 O O . PHE A 1 104 ? 1.354 8.041 -11.911 1.00 91.25 104 PHE A O 1
ATOM 852 N N . SER A 1 105 ? 1.107 6.280 -10.553 1.00 93.56 105 SER A N 1
ATOM 853 C CA . SER A 1 105 ? 2.341 6.447 -9.793 1.00 93.56 105 SER A CA 1
ATOM 854 C C . SER A 1 105 ? 3.278 5.270 -10.060 1.00 93.56 105 SER A C 1
ATOM 856 O O . SER A 1 105 ? 2.824 4.150 -10.297 1.00 93.56 105 SER A O 1
ATOM 858 N N . LEU A 1 106 ? 4.583 5.510 -10.008 1.00 95.44 106 LEU A N 1
ATOM 859 C CA . LEU A 1 106 ? 5.639 4.510 -10.123 1.00 95.44 106 LEU A CA 1
ATOM 860 C C . LEU A 1 106 ? 6.696 4.801 -9.061 1.00 95.44 106 LEU A C 1
ATOM 862 O O . LEU A 1 106 ? 7.289 5.878 -9.062 1.00 95.44 106 LEU A O 1
ATOM 866 N N . LEU A 1 107 ? 6.948 3.846 -8.175 1.00 96.44 107 LEU A N 1
ATOM 867 C CA . LEU A 1 107 ? 8.103 3.882 -7.283 1.00 96.44 107 LEU A CA 1
ATOM 868 C C . LEU A 1 107 ? 9.138 2.936 -7.856 1.00 96.44 107 LEU A C 1
ATOM 870 O O . LEU A 1 107 ? 8.823 1.770 -8.087 1.00 96.44 107 LEU A O 1
ATOM 874 N N . LEU A 1 108 ? 10.348 3.434 -8.072 1.00 98.19 108 LEU A N 1
ATOM 875 C CA . LEU A 1 108 ? 11.456 2.660 -8.611 1.00 98.19 108 LEU A CA 1
ATOM 876 C C . LEU A 1 108 ? 12.556 2.532 -7.561 1.00 98.19 108 LEU A C 1
ATOM 878 O O . LEU A 1 108 ? 12.982 3.522 -6.961 1.00 98.19 108 LEU A O 1
ATOM 882 N N . PHE A 1 109 ? 13.066 1.317 -7.415 1.00 98.38 109 PHE A N 1
ATOM 883 C CA . PHE A 1 109 ? 14.140 0.983 -6.499 1.00 98.38 109 PHE A CA 1
ATOM 884 C C . PHE A 1 109 ? 15.231 0.196 -7.214 1.00 98.38 109 PHE A C 1
ATOM 886 O O . PHE A 1 109 ? 14.977 -0.596 -8.124 1.00 98.38 109 PHE A O 1
ATOM 893 N N . LYS A 1 110 ? 16.459 0.391 -6.745 1.00 98.12 110 LYS A N 1
ATOM 894 C CA . LYS A 1 110 ? 17.592 -0.488 -6.991 1.00 98.12 110 LYS A CA 1
ATOM 895 C C . LYS A 1 110 ? 17.745 -1.412 -5.784 1.00 98.12 110 LYS A C 1
ATOM 897 O O . LYS A 1 110 ? 17.769 -0.952 -4.641 1.00 98.12 110 LYS A O 1
ATOM 902 N N . TYR A 1 111 ? 17.862 -2.709 -6.037 1.00 96.31 111 TYR A N 1
ATOM 903 C CA . TYR A 1 111 ? 18.048 -3.711 -4.991 1.00 96.31 111 TYR A CA 1
ATOM 904 C C . TYR A 1 111 ? 19.362 -3.462 -4.204 1.00 96.31 111 TYR A C 1
ATOM 906 O O . TYR A 1 111 ? 20.373 -3.122 -4.830 1.00 96.31 111 TYR A O 1
ATOM 914 N N . PRO A 1 112 ? 19.397 -3.624 -2.860 1.00 93.31 112 PRO A N 1
ATOM 915 C CA . PRO A 1 112 ? 18.327 -4.148 -2.001 1.00 93.31 112 PRO A CA 1
ATOM 916 C C . PRO A 1 112 ? 17.220 -3.151 -1.643 1.00 93.31 112 PRO A C 1
ATOM 918 O O . PRO A 1 112 ? 16.055 -3.525 -1.671 1.00 93.31 112 PRO A O 1
ATOM 921 N N . ASP A 1 113 ? 17.537 -1.892 -1.350 1.00 92.50 113 ASP A N 1
ATOM 922 C CA . ASP A 1 113 ? 16.517 -0.929 -0.902 1.00 92.50 113 ASP A CA 1
ATOM 923 C C . ASP A 1 113 ? 16.896 0.533 -1.182 1.00 92.50 113 ASP A C 1
ATOM 925 O O . ASP A 1 113 ? 16.684 1.429 -0.366 1.00 92.50 113 ASP A O 1
ATOM 929 N N . MET A 1 114 ? 17.530 0.789 -2.328 1.00 96.31 114 MET A N 1
ATOM 930 C CA . MET A 1 114 ? 17.917 2.143 -2.715 1.00 96.31 114 MET A CA 1
ATOM 931 C C . MET A 1 114 ? 16.844 2.746 -3.618 1.00 96.31 114 MET A C 1
ATOM 933 O O . MET A 1 114 ? 16.705 2.354 -4.776 1.00 96.31 114 MET A O 1
ATOM 937 N N . GLU A 1 115 ? 16.080 3.702 -3.093 1.00 96.06 115 GLU A N 1
ATOM 938 C CA . GLU A 1 115 ? 15.086 4.428 -3.885 1.00 96.06 115 GLU A CA 1
ATOM 939 C C . GLU A 1 115 ? 15.772 5.215 -5.009 1.00 96.06 115 GLU A C 1
ATOM 941 O O . GLU A 1 115 ? 16.681 6.006 -4.761 1.00 96.06 115 GLU A O 1
ATOM 946 N N . VAL A 1 116 ? 15.332 4.980 -6.246 1.00 96.94 116 VAL A N 1
ATOM 947 C CA . VAL A 1 116 ? 15.762 5.744 -7.425 1.00 96.94 116 VAL A CA 1
ATOM 948 C C . VAL A 1 116 ? 14.852 6.956 -7.609 1.00 96.94 116 VAL A C 1
ATOM 950 O O . VAL A 1 116 ? 15.326 8.050 -7.908 1.00 96.94 116 VAL A O 1
ATOM 953 N N . GLY A 1 117 ? 13.546 6.778 -7.392 1.00 95.69 117 GLY A N 1
ATOM 954 C CA . GLY A 1 117 ? 12.612 7.894 -7.328 1.00 95.69 117 GLY A CA 1
ATOM 955 C C . GLY A 1 117 ? 11.139 7.499 -7.310 1.00 95.69 117 GLY A C 1
ATOM 956 O O . GLY A 1 117 ? 10.763 6.335 -7.479 1.00 95.69 117 GLY A O 1
ATOM 957 N N . ARG A 1 118 ? 10.306 8.525 -7.108 1.00 95.19 118 ARG A N 1
ATOM 958 C CA . ARG A 1 118 ? 8.839 8.469 -7.077 1.00 95.19 118 ARG A CA 1
ATOM 959 C C . ARG A 1 118 ? 8.311 9.300 -8.229 1.00 95.19 118 ARG A C 1
ATOM 961 O O . ARG A 1 118 ? 8.505 10.515 -8.256 1.00 95.19 118 ARG A O 1
ATOM 968 N N . TYR A 1 119 ? 7.614 8.670 -9.157 1.00 94.94 119 TYR A N 1
ATOM 969 C CA . TYR A 1 119 ? 7.228 9.301 -10.411 1.00 94.94 119 TYR A CA 1
ATOM 970 C C . TYR A 1 119 ? 5.725 9.228 -10.638 1.00 94.94 119 TYR A C 1
ATOM 972 O O . TYR A 1 119 ? 5.069 8.255 -10.278 1.00 94.94 119 TYR A O 1
ATOM 980 N N . THR A 1 120 ? 5.184 10.263 -11.266 1.00 92.56 120 THR A N 1
ATOM 981 C CA . THR A 1 120 ? 3.875 10.233 -11.907 1.00 92.56 120 THR A CA 1
ATOM 982 C C . THR A 1 120 ? 4.072 9.742 -13.333 1.00 92.56 120 THR A C 1
ATOM 984 O O . THR A 1 120 ? 4.833 10.329 -14.103 1.00 92.56 120 THR A O 1
ATOM 987 N N . ILE A 1 121 ? 3.358 8.687 -13.698 1.00 93.81 121 ILE A N 1
ATOM 988 C CA . ILE A 1 121 ? 3.384 8.084 -15.024 1.00 93.81 121 ILE A CA 1
ATOM 989 C C . ILE A 1 121 ? 1.991 8.085 -15.655 1.00 93.81 121 ILE A C 1
ATOM 991 O O . ILE A 1 121 ? 0.968 8.341 -15.016 1.00 93.81 121 ILE A O 1
ATOM 995 N N . ARG A 1 122 ? 1.957 7.782 -16.947 1.00 92.56 122 ARG A N 1
ATOM 996 C CA . ARG A 1 122 ? 0.747 7.436 -17.685 1.00 92.56 122 ARG A CA 1
ATOM 997 C C . ARG A 1 122 ? 1.045 6.171 -18.471 1.00 92.56 122 ARG A C 1
ATOM 999 O O . ARG A 1 122 ? 2.171 5.981 -18.927 1.00 92.56 122 ARG A O 1
ATOM 1006 N N . LEU A 1 123 ? 0.039 5.318 -18.614 1.00 94.50 123 LEU A N 1
ATOM 1007 C CA . LEU A 1 123 ? 0.124 4.147 -19.477 1.00 94.50 123 LEU A CA 1
ATOM 1008 C C . LEU A 1 123 ? -0.043 4.587 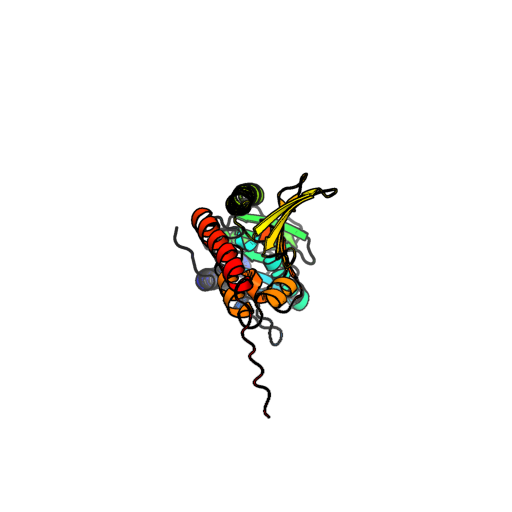-20.933 1.00 94.50 123 LEU A C 1
ATOM 1010 O O . LEU A 1 123 ? -1.106 4.438 -21.528 1.00 94.50 123 LEU A O 1
ATOM 1014 N N . ASP A 1 124 ? 1.008 5.190 -21.476 1.00 94.88 124 ASP A N 1
ATOM 1015 C CA . ASP A 1 124 ? 1.138 5.507 -22.890 1.00 94.88 124 ASP A CA 1
ATOM 1016 C C . ASP A 1 124 ? 2.558 5.202 -23.375 1.00 94.88 124 ASP A C 1
ATOM 1018 O O . ASP A 1 124 ? 3.510 5.124 -22.595 1.00 94.88 124 ASP A O 1
ATOM 1022 N N . GLU A 1 125 ? 2.692 4.987 -24.680 1.00 95.69 125 GLU A N 1
ATOM 1023 C CA . GLU A 1 125 ? 3.932 4.495 -25.279 1.00 95.69 125 GLU A CA 1
ATOM 1024 C C . GLU A 1 125 ? 5.115 5.443 -25.054 1.00 95.69 125 GLU A C 1
ATOM 1026 O O . GLU A 1 125 ? 6.217 4.990 -24.759 1.00 95.69 125 GLU A O 1
ATOM 1031 N N . MET A 1 126 ? 4.887 6.757 -25.131 1.00 95.81 126 MET A N 1
ATOM 1032 C CA . MET A 1 126 ? 5.945 7.757 -24.996 1.00 95.81 126 MET A CA 1
ATOM 1033 C C . MET A 1 126 ? 6.550 7.741 -23.588 1.00 95.81 126 MET A C 1
ATOM 1035 O O . MET A 1 126 ? 7.772 7.796 -23.438 1.00 95.81 126 MET A O 1
ATOM 1039 N N . ILE A 1 127 ? 5.707 7.660 -22.554 1.00 96.69 127 ILE A N 1
ATOM 1040 C CA . ILE A 1 127 ? 6.165 7.655 -21.161 1.00 96.69 127 ILE A CA 1
ATOM 1041 C C . ILE A 1 127 ? 6.862 6.338 -20.810 1.00 96.69 127 ILE A C 1
ATOM 1043 O O . ILE A 1 127 ? 7.922 6.371 -20.185 1.00 96.69 127 ILE A O 1
ATOM 1047 N N . ILE A 1 128 ? 6.326 5.192 -21.244 1.00 97.31 128 ILE A N 1
ATOM 1048 C CA . ILE A 1 128 ? 6.946 3.884 -20.977 1.00 97.31 128 ILE A CA 1
ATOM 1049 C C . ILE A 1 128 ? 8.270 3.721 -21.742 1.00 97.31 128 ILE A C 1
ATOM 1051 O O . ILE A 1 128 ? 9.232 3.181 -21.199 1.00 97.31 128 ILE A O 1
ATOM 1055 N N . GLU A 1 129 ? 8.373 4.251 -22.964 1.00 97.38 129 GLU A N 1
ATOM 1056 C CA . GLU A 1 129 ? 9.631 4.257 -23.718 1.00 97.38 129 GLU A CA 1
ATOM 1057 C C . GLU A 1 129 ? 10.682 5.137 -23.031 1.00 97.38 129 GLU A C 1
ATOM 1059 O O . GLU A 1 129 ? 11.830 4.715 -22.869 1.00 97.38 129 GLU A O 1
ATOM 1064 N N . LYS A 1 130 ? 10.291 6.343 -22.585 1.00 97.06 130 LYS A N 1
ATOM 1065 C CA . LYS A 1 130 ? 11.172 7.228 -21.809 1.00 97.06 130 LYS A CA 1
ATOM 1066 C C . LYS A 1 130 ? 11.657 6.531 -20.537 1.00 97.06 130 LYS A C 1
ATOM 1068 O O . LYS A 1 130 ? 12.855 6.555 -20.273 1.00 97.06 130 LYS A O 1
ATOM 1073 N N . PHE A 1 131 ? 10.759 5.862 -19.814 1.00 97.56 131 PHE A N 1
ATOM 1074 C CA . PHE A 1 131 ? 11.091 5.090 -18.617 1.00 97.56 131 PHE A CA 1
ATOM 1075 C C . PHE A 1 131 ? 12.151 4.010 -18.887 1.00 97.56 131 PHE A C 1
ATOM 1077 O O . PHE A 1 131 ? 13.170 3.992 -18.201 1.00 97.56 131 PHE A O 1
ATOM 1084 N N . LEU A 1 132 ? 11.963 3.148 -19.896 1.00 97.69 132 LEU A N 1
ATOM 1085 C CA . LEU A 1 132 ? 12.937 2.096 -20.226 1.00 97.69 132 LEU A CA 1
ATOM 1086 C C . LEU A 1 132 ? 14.292 2.677 -20.651 1.00 97.69 132 LEU A C 1
ATOM 1088 O O . LEU A 1 132 ? 15.341 2.222 -20.193 1.00 97.69 132 LEU A O 1
ATOM 1092 N N . ARG A 1 133 ? 14.287 3.720 -21.487 1.00 97.38 133 ARG A N 1
ATOM 1093 C CA . ARG A 1 133 ? 15.520 4.392 -21.912 1.00 97.38 133 ARG A CA 1
ATOM 1094 C C . ARG A 1 133 ? 16.282 4.954 -20.718 1.00 97.38 133 ARG A C 1
ATOM 1096 O O . ARG A 1 133 ? 17.458 4.651 -20.550 1.00 97.38 133 ARG A O 1
ATOM 1103 N N . GLU A 1 134 ? 15.631 5.734 -19.870 1.00 97.50 134 GLU A N 1
ATOM 1104 C CA . GLU A 1 134 ? 16.306 6.374 -18.741 1.00 97.50 134 GLU A CA 1
ATOM 1105 C C . GLU A 1 134 ? 16.711 5.377 -17.659 1.00 97.50 134 GLU A C 1
ATOM 1107 O O . GLU A 1 134 ? 17.784 5.521 -17.084 1.00 97.50 134 GLU A O 1
ATOM 1112 N N . LEU A 1 135 ? 15.939 4.309 -17.440 1.00 98.12 135 LEU A N 1
ATOM 1113 C CA . LEU A 1 135 ? 16.357 3.222 -16.557 1.00 98.12 135 LEU A CA 1
ATOM 1114 C C . LEU A 1 135 ? 17.661 2.571 -17.045 1.00 98.12 135 LEU A C 1
ATOM 1116 O O . LEU A 1 135 ? 18.543 2.278 -16.238 1.00 98.12 135 LEU A O 1
ATOM 1120 N N . SER A 1 136 ? 17.812 2.370 -18.357 1.00 96.88 136 SER A N 1
ATOM 1121 C CA . SER A 1 136 ? 19.053 1.833 -18.921 1.00 96.88 136 SER A CA 1
ATOM 1122 C C . SER A 1 136 ? 20.239 2.801 -18.811 1.00 96.88 136 SER A C 1
ATOM 1124 O O . SER A 1 136 ? 21.343 2.376 -18.477 1.00 96.88 136 SER A O 1
ATOM 1126 N N . GLU A 1 137 ? 20.020 4.103 -19.010 1.00 97.44 137 GLU A N 1
ATOM 1127 C CA . GLU A 1 137 ? 21.049 5.136 -18.817 1.00 97.44 137 GLU A CA 1
ATOM 1128 C C . GLU A 1 137 ? 21.472 5.244 -17.345 1.00 97.44 137 GLU A C 1
ATOM 1130 O O . GLU A 1 137 ? 22.663 5.331 -17.034 1.00 97.44 137 GLU A O 1
ATOM 1135 N N . TYR A 1 138 ? 20.501 5.168 -16.432 1.00 97.69 138 TYR A N 1
ATOM 1136 C CA . TYR A 1 138 ? 20.726 5.133 -14.991 1.00 97.69 138 TYR A CA 1
ATOM 1137 C C . TYR A 1 138 ? 21.538 3.899 -14.590 1.00 97.69 138 TYR A C 1
ATOM 1139 O O . TYR A 1 138 ? 22.490 3.996 -13.818 1.00 97.69 138 TYR A O 1
ATOM 1147 N N . HIS A 1 139 ? 21.215 2.732 -15.156 1.00 96.81 139 HIS A N 1
ATOM 1148 C CA . HIS A 1 139 ? 21.957 1.498 -14.908 1.00 96.81 139 HIS A CA 1
ATOM 1149 C C . HIS A 1 139 ? 23.431 1.593 -15.304 1.00 96.81 139 HIS A C 1
ATOM 1151 O O . HIS A 1 139 ? 24.297 1.100 -14.582 1.00 96.81 139 HIS A O 1
ATOM 1157 N N . LEU A 1 140 ? 23.719 2.275 -16.411 1.00 96.44 140 LEU A N 1
ATOM 1158 C CA . LEU A 1 140 ? 25.081 2.530 -16.874 1.00 96.44 140 LEU A CA 1
ATOM 1159 C C . LEU A 1 140 ? 25.782 3.678 -16.127 1.00 96.44 140 LEU A C 1
ATOM 1161 O O . LEU A 1 140 ? 26.928 3.991 -16.446 1.00 96.44 140 LEU A O 1
ATOM 1165 N N . GLY A 1 141 ? 25.117 4.313 -15.158 1.00 96.62 141 GLY A N 1
ATOM 1166 C CA . GLY A 1 141 ? 25.662 5.426 -14.382 1.00 96.62 141 GLY A CA 1
ATOM 1167 C C . GLY A 1 141 ? 25.804 6.726 -15.174 1.00 96.62 141 GLY A C 1
ATOM 1168 O O . GLY A 1 141 ? 26.612 7.571 -14.799 1.00 96.62 141 GLY A O 1
ATOM 1169 N N . ARG A 1 142 ? 25.062 6.894 -16.279 1.00 97.44 142 ARG A N 1
ATOM 1170 C CA . ARG A 1 142 ? 25.118 8.116 -17.106 1.00 97.44 142 ARG A CA 1
ATOM 1171 C C . ARG A 1 142 ? 24.236 9.244 -16.575 1.00 97.44 142 ARG A C 1
ATOM 1173 O O . ARG A 1 142 ? 24.474 10.402 -16.904 1.00 97.44 142 ARG A O 1
ATOM 1180 N N . ILE A 1 143 ? 23.234 8.903 -15.768 1.00 97.00 143 ILE A N 1
ATOM 1181 C CA . ILE A 1 143 ? 22.329 9.838 -15.093 1.00 97.00 143 ILE A CA 1
ATOM 1182 C C . ILE A 1 143 ? 22.149 9.417 -13.629 1.00 97.00 143 ILE A C 1
ATOM 1184 O O . ILE A 1 143 ? 22.277 8.239 -13.301 1.00 97.00 143 ILE A O 1
ATOM 1188 N N . GLU A 1 144 ? 21.835 10.373 -12.753 1.00 93.19 144 GLU A N 1
ATOM 1189 C CA . GLU A 1 144 ? 21.652 10.141 -11.306 1.00 93.19 144 GLU A CA 1
ATOM 1190 C C . GLU A 1 144 ? 20.214 9.757 -10.922 1.00 93.19 144 GLU A C 1
ATOM 1192 O O . GLU A 1 144 ? 19.959 9.320 -9.802 1.00 93.19 144 GLU A O 1
ATOM 1197 N N . GLY A 1 145 ? 19.272 9.889 -11.853 1.00 93.94 145 GLY A N 1
ATOM 1198 C CA . GLY A 1 145 ? 17.866 9.542 -11.685 1.00 93.94 145 GLY A CA 1
ATOM 1199 C C . GLY A 1 145 ? 17.109 9.736 -12.994 1.00 93.94 145 GLY A C 1
ATOM 1200 O O . GLY A 1 145 ? 17.652 10.288 -13.951 1.00 93.94 145 GLY A O 1
ATOM 1201 N N . LEU A 1 146 ? 15.865 9.263 -13.046 1.00 96.75 146 LEU A N 1
ATOM 1202 C CA . LEU A 1 146 ? 15.016 9.404 -14.229 1.00 96.75 146 LEU A CA 1
ATOM 1203 C C . LEU A 1 146 ? 14.382 10.804 -14.258 1.00 96.75 146 LEU A C 1
ATOM 1205 O O . LEU A 1 146 ? 13.932 11.312 -13.229 1.00 96.75 146 LEU A O 1
ATOM 1209 N N . ASP A 1 147 ? 14.279 11.394 -15.446 1.00 96.06 147 ASP A N 1
ATOM 1210 C CA . ASP A 1 147 ? 13.624 12.678 -15.716 1.00 96.06 147 ASP A CA 1
ATOM 1211 C C . ASP A 1 147 ? 12.118 12.471 -15.966 1.00 96.06 147 ASP A C 1
ATOM 1213 O O . ASP A 1 147 ? 11.531 12.868 -16.975 1.00 96.06 147 ASP A O 1
ATOM 1217 N N . LEU A 1 148 ? 11.449 11.788 -15.042 1.00 94.94 148 LEU A N 1
ATOM 1218 C CA . LEU A 1 148 ? 9.995 11.646 -15.054 1.00 94.94 148 LEU A CA 1
ATOM 1219 C C . LEU A 1 148 ? 9.368 12.633 -14.057 1.00 94.94 148 LEU A C 1
ATOM 1221 O O . LEU A 1 148 ? 9.988 12.958 -13.042 1.00 94.94 148 LEU A O 1
ATOM 1225 N N . PRO A 1 149 ? 8.133 13.119 -14.297 1.00 93.44 149 PRO A N 1
ATOM 1226 C CA . PRO A 1 149 ? 7.468 14.022 -13.362 1.00 93.44 149 PRO A CA 1
ATOM 1227 C C . PRO A 1 149 ? 7.405 13.413 -11.957 1.00 93.44 149 PRO A C 1
ATOM 1229 O O . PRO A 1 149 ? 6.917 12.299 -11.798 1.00 93.44 149 PRO A O 1
ATOM 1232 N N . ALA A 1 150 ? 7.866 14.127 -10.931 1.00 91.56 150 ALA A N 1
ATOM 1233 C CA . ALA A 1 150 ? 7.885 13.596 -9.568 1.00 91.56 150 ALA A CA 1
ATOM 1234 C C . ALA A 1 150 ? 6.465 13.389 -9.004 1.00 91.56 150 ALA A C 1
ATOM 1236 O O . ALA A 1 150 ? 5.587 14.241 -9.166 1.00 91.56 150 ALA A O 1
ATOM 1237 N N . ALA A 1 151 ? 6.244 12.279 -8.301 1.00 87.31 151 ALA A N 1
ATOM 1238 C CA . ALA A 1 151 ? 5.071 12.087 -7.451 1.00 87.31 151 ALA A CA 1
ATOM 1239 C C . ALA A 1 151 ? 5.343 12.665 -6.051 1.00 87.31 151 ALA A C 1
ATOM 1241 O O . ALA A 1 151 ? 6.432 12.490 -5.513 1.00 87.31 151 ALA A O 1
ATOM 1242 N N . ARG A 1 152 ? 4.348 13.340 -5.458 1.00 84.25 152 ARG A N 1
ATOM 1243 C CA . ARG A 1 152 ? 4.411 13.920 -4.098 1.00 84.25 152 ARG A CA 1
ATOM 1244 C C . ARG A 1 152 ? 3.352 13.291 -3.184 1.00 84.25 152 ARG A C 1
ATOM 1246 O O . ARG A 1 152 ? 2.354 13.940 -2.854 1.00 84.25 152 ARG A O 1
ATOM 1253 N N . PRO A 1 153 ? 3.470 11.991 -2.874 1.00 81.38 153 PRO A N 1
ATOM 1254 C CA . PRO A 1 153 ? 2.479 11.261 -2.085 1.00 81.38 153 PRO A CA 1
ATOM 1255 C C . PRO A 1 153 ? 2.426 11.722 -0.622 1.00 81.38 153 PRO A C 1
ATOM 1257 O O . PRO A 1 153 ? 1.382 11.587 0.005 1.00 81.38 153 PRO A O 1
ATOM 1260 N N . GLU A 1 154 ? 3.512 12.270 -0.073 1.00 83.00 154 GLU A N 1
ATOM 1261 C CA . GLU A 1 154 ? 3.699 12.491 1.365 1.00 83.00 154 GLU A CA 1
ATOM 1262 C C . GLU A 1 154 ? 2.710 13.533 1.883 1.00 83.00 154 GLU A C 1
ATOM 1264 O O . GLU A 1 154 ? 2.041 13.322 2.889 1.00 83.00 154 GLU A O 1
ATOM 1269 N N . GLU A 1 155 ? 2.559 14.646 1.161 1.00 83.25 155 GLU A N 1
ATOM 1270 C CA . GLU A 1 155 ? 1.599 15.700 1.505 1.00 83.25 155 GLU A CA 1
ATOM 1271 C C . GLU A 1 155 ? 0.163 15.159 1.520 1.00 83.25 155 GLU A C 1
ATOM 1273 O O . GLU A 1 155 ? -0.600 15.430 2.448 1.00 83.25 155 GLU A O 1
ATOM 1278 N N . ARG A 1 156 ? -0.189 14.326 0.532 1.00 83.19 156 ARG A N 1
ATOM 1279 C CA . ARG A 1 156 ? -1.527 13.729 0.424 1.00 83.19 156 ARG A CA 1
ATOM 1280 C C . ARG A 1 156 ? -1.780 12.672 1.493 1.00 83.19 156 ARG A C 1
ATOM 1282 O O . ARG A 1 156 ? -2.850 12.673 2.093 1.00 83.19 156 ARG A O 1
ATOM 1289 N N . ILE A 1 157 ? -0.814 11.792 1.751 1.00 85.81 157 ILE A N 1
ATOM 1290 C CA . ILE A 1 157 ? -0.899 10.781 2.812 1.00 85.81 157 ILE A CA 1
ATOM 1291 C C . ILE A 1 157 ? -1.050 11.471 4.170 1.00 85.81 157 ILE A C 1
ATOM 1293 O O . ILE A 1 157 ? -1.898 11.064 4.961 1.00 85.81 157 ILE A O 1
ATOM 1297 N N . LYS A 1 158 ? -0.309 12.559 4.422 1.00 86.75 158 LYS A N 1
ATOM 1298 C CA . LYS A 1 158 ? -0.461 13.371 5.639 1.00 86.75 158 LYS A CA 1
ATOM 1299 C C . LYS A 1 158 ? -1.849 13.993 5.752 1.00 86.75 158 LYS A C 1
ATOM 1301 O O . LYS A 1 158 ? -2.447 13.933 6.825 1.00 86.75 158 LYS A O 1
ATOM 1306 N N . GLU A 1 159 ? -2.372 14.575 4.673 1.00 88.31 159 GLU A N 1
ATOM 1307 C CA . GLU A 1 159 ? -3.702 15.193 4.667 1.00 88.31 159 GLU A CA 1
ATOM 1308 C C . GLU A 1 159 ? -4.806 14.160 4.942 1.00 88.31 159 GLU A C 1
ATOM 1310 O O . GLU A 1 159 ? -5.620 14.338 5.852 1.00 88.31 159 GLU A O 1
ATOM 1315 N N . ILE A 1 160 ? -4.823 13.061 4.184 1.00 88.81 160 ILE A N 1
ATOM 1316 C CA . ILE A 1 160 ? -5.841 12.010 4.305 1.00 88.81 160 ILE A CA 1
ATOM 1317 C C . ILE A 1 160 ? -5.695 11.279 5.644 1.00 88.81 160 ILE A C 1
ATOM 1319 O O . ILE A 1 160 ? -6.689 11.050 6.331 1.00 88.81 160 ILE A O 1
ATOM 1323 N N . GLY A 1 161 ? -4.463 10.973 6.054 1.00 90.81 161 GLY A N 1
ATOM 1324 C CA . GLY A 1 161 ? -4.158 10.382 7.355 1.00 90.81 161 GLY A CA 1
ATOM 1325 C C . GLY A 1 161 ? -4.632 11.258 8.509 1.00 90.81 161 GLY A C 1
ATOM 1326 O O . GLY A 1 161 ? -5.227 10.752 9.457 1.00 90.81 161 GLY A O 1
ATOM 1327 N N . GLY A 1 162 ? -4.454 12.577 8.402 1.00 91.75 162 GLY A N 1
ATOM 1328 C CA . GLY A 1 162 ? -4.992 13.542 9.356 1.00 91.75 162 GLY A CA 1
ATOM 1329 C C . GLY A 1 162 ? -6.516 13.476 9.463 1.00 91.75 162 GLY A C 1
ATOM 1330 O O . GLY A 1 162 ? -7.034 13.380 10.572 1.00 91.75 162 GLY A O 1
ATOM 1331 N N . LYS A 1 163 ? -7.231 13.459 8.329 1.00 92.44 163 LYS A N 1
ATOM 1332 C CA . LYS A 1 163 ? -8.700 13.323 8.311 1.00 92.44 163 LYS A CA 1
ATOM 1333 C C . LYS A 1 163 ? -9.154 12.007 8.940 1.00 92.44 163 LYS A C 1
ATOM 1335 O O . LYS A 1 163 ? -10.041 12.015 9.784 1.00 92.44 163 LYS A O 1
ATOM 1340 N N . PHE A 1 164 ? -8.510 10.895 8.588 1.00 94.38 164 PHE A N 1
ATOM 1341 C CA . PHE A 1 164 ? -8.828 9.579 9.144 1.00 94.38 164 PHE A CA 1
ATOM 1342 C C . PHE A 1 164 ? -8.593 9.520 10.661 1.00 94.38 164 PHE A C 1
ATOM 1344 O O . PHE A 1 164 ? -9.422 8.980 11.389 1.00 94.38 164 PHE A O 1
ATOM 1351 N N . ILE A 1 165 ? -7.505 10.122 11.156 1.00 95.06 165 ILE A N 1
ATOM 1352 C CA . ILE A 1 165 ? -7.238 10.255 12.595 1.00 95.06 165 ILE A CA 1
ATOM 1353 C C . ILE A 1 165 ? -8.370 11.006 13.295 1.00 95.06 165 ILE A C 1
ATOM 1355 O O . ILE A 1 165 ? -8.871 10.516 14.305 1.00 95.06 165 ILE A O 1
ATOM 1359 N N . GLU A 1 166 ? -8.778 12.170 12.782 1.00 95.25 166 GLU A N 1
ATOM 1360 C CA . GLU A 1 166 ? -9.858 12.939 13.410 1.00 95.25 166 GLU A CA 1
ATOM 1361 C C . GLU A 1 166 ? -11.180 12.163 13.390 1.00 95.25 166 GLU A C 1
ATOM 1363 O O . GLU A 1 166 ? -11.829 12.072 14.426 1.00 95.25 166 GLU A O 1
ATOM 1368 N N . THR A 1 167 ? -11.508 11.476 12.292 1.00 96.50 167 THR A N 1
ATOM 1369 C CA . THR A 1 167 ? -12.680 10.588 12.222 1.00 96.50 167 THR A CA 1
ATOM 1370 C C . THR A 1 167 ? -12.643 9.492 13.289 1.00 96.50 167 THR A C 1
ATOM 1372 O O . THR A 1 167 ? -13.634 9.255 13.979 1.00 96.50 167 THR A O 1
ATOM 1375 N N . LEU A 1 168 ? -11.502 8.823 13.489 1.00 96.81 168 LEU A N 1
ATOM 1376 C CA . LEU A 1 168 ? -11.384 7.821 14.553 1.00 96.81 168 LEU A CA 1
ATOM 1377 C C . LEU A 1 168 ? -11.536 8.450 15.944 1.00 96.81 168 LEU A C 1
ATOM 1379 O O . LEU A 1 168 ? -12.195 7.872 16.808 1.00 96.81 168 LEU A O 1
ATOM 1383 N N . ARG A 1 169 ? -10.976 9.642 16.174 1.00 95.81 169 ARG A N 1
ATOM 1384 C CA . ARG A 1 169 ? -11.149 10.364 17.444 1.00 95.81 169 ARG A CA 1
ATOM 1385 C C . ARG A 1 169 ? -12.606 10.742 17.688 1.00 95.81 169 ARG A C 1
ATOM 1387 O O . ARG A 1 169 ? -13.078 10.596 18.812 1.00 95.81 169 ARG A O 1
ATOM 1394 N N . GLU A 1 170 ? -13.319 11.195 16.664 1.00 96.44 170 GLU A N 1
ATOM 1395 C CA . GLU A 1 170 ? -14.749 11.500 16.731 1.00 96.44 170 GLU A CA 1
ATOM 1396 C C . GLU A 1 170 ? -15.560 10.260 17.108 1.00 96.44 170 GLU A C 1
ATOM 1398 O O . GLU A 1 170 ? -16.383 10.332 18.021 1.00 96.44 170 GLU A O 1
ATOM 1403 N N . VAL A 1 171 ? -15.258 9.097 16.517 1.00 97.56 171 VAL A N 1
ATOM 1404 C CA . VAL A 1 171 ? -15.885 7.827 16.915 1.00 97.56 171 VAL A CA 1
ATOM 1405 C C . VAL A 1 171 ? -15.656 7.547 18.396 1.00 97.56 171 VAL A C 1
ATOM 1407 O O . VAL A 1 171 ? -16.632 7.325 19.115 1.00 97.56 171 VAL A O 1
ATOM 1410 N N . PHE A 1 172 ? -14.404 7.604 18.863 1.00 96.75 172 PHE A N 1
ATOM 1411 C CA . PHE A 1 172 ? -14.045 7.365 20.265 1.00 96.75 172 PHE A CA 1
ATOM 1412 C C . PHE A 1 172 ? -14.777 8.339 21.198 1.00 96.75 172 PHE A C 1
ATOM 1414 O O . PHE A 1 172 ? -15.386 7.921 22.180 1.00 96.75 172 PHE A O 1
ATOM 1421 N N . ASN A 1 173 ? -14.800 9.628 20.865 1.00 95.81 173 ASN A N 1
ATOM 1422 C CA . ASN A 1 173 ? -15.519 10.635 21.640 1.00 95.81 173 ASN A CA 1
ATOM 1423 C C . ASN A 1 173 ? -17.031 10.371 21.657 1.00 95.81 173 ASN A C 1
ATOM 1425 O O . ASN A 1 173 ? -17.663 10.511 22.698 1.00 95.81 173 ASN A O 1
ATOM 1429 N N . SER A 1 174 ? -17.613 9.947 20.534 1.00 96.00 174 SER A N 1
ATOM 1430 C CA . SER A 1 174 ? -19.059 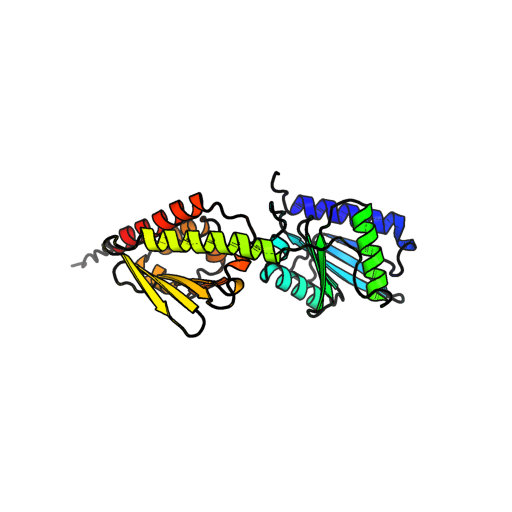9.737 20.404 1.00 96.00 174 SER A CA 1
ATOM 1431 C C . SER A 1 174 ? -19.588 8.515 21.162 1.00 96.00 174 SER A C 1
ATOM 1433 O O . SER A 1 174 ? -20.788 8.444 21.435 1.00 96.00 174 SER A O 1
ATOM 1435 N N . VAL A 1 175 ? -18.721 7.542 21.462 1.00 96.69 175 VAL A N 1
ATOM 1436 C CA . VAL A 1 175 ? -19.053 6.378 22.301 1.00 96.69 175 VAL A CA 1
ATOM 1437 C C . VAL A 1 175 ? -18.634 6.577 23.759 1.00 96.69 175 VAL A C 1
ATOM 1439 O O . VAL A 1 175 ? -19.047 5.805 24.624 1.00 96.69 175 VAL A O 1
ATOM 1442 N N . SER A 1 176 ? -17.854 7.623 24.050 1.00 92.69 176 SER A N 1
ATOM 1443 C CA . SER A 1 176 ? -17.511 8.022 25.412 1.00 92.69 176 SER A CA 1
ATOM 1444 C C . SER A 1 176 ? -18.777 8.467 26.147 1.00 92.69 176 SER A C 1
ATOM 1446 O O . SER A 1 176 ? -19.477 9.379 25.713 1.00 92.69 176 SER A O 1
ATOM 1448 N N . GLY A 1 177 ? -19.111 7.791 27.246 1.00 88.75 177 GLY A N 1
ATOM 1449 C CA . GLY A 1 177 ? -20.334 8.042 28.016 1.00 88.75 177 GLY A CA 1
ATOM 1450 C C . GLY A 1 177 ? -21.504 7.112 27.685 1.00 88.75 177 GLY A C 1
ATOM 1451 O O . GLY A 1 177 ? -22.519 7.150 28.377 1.00 88.75 177 GLY A O 1
ATOM 1452 N N . VAL A 1 178 ? -21.369 6.228 26.692 1.00 95.31 178 VAL A N 1
ATOM 1453 C CA . VAL A 1 178 ? -22.309 5.114 26.530 1.00 95.31 178 VAL A CA 1
ATOM 1454 C C . VAL A 1 178 ? -22.074 4.113 27.661 1.00 95.31 178 VAL A C 1
ATOM 1456 O O . VAL A 1 178 ? -20.959 3.629 27.846 1.00 95.31 178 VAL A O 1
ATOM 1459 N N . GLU A 1 179 ? -23.127 3.770 28.407 1.00 94.88 179 GLU A N 1
ATOM 1460 C CA . GLU A 1 179 ? -23.046 2.788 29.494 1.00 94.88 179 GLU A CA 1
ATOM 1461 C C . GLU A 1 179 ? -22.387 1.487 29.013 1.00 94.88 179 GLU A C 1
ATOM 1463 O O . GLU A 1 179 ? -22.724 0.975 27.944 1.00 94.88 179 GLU A O 1
ATOM 1468 N N . GLY A 1 180 ? -21.444 0.949 29.787 1.00 93.25 180 GLY A N 1
ATOM 1469 C CA . GLY A 1 180 ? -20.692 -0.252 29.419 1.00 93.25 180 GLY A CA 1
ATOM 1470 C C . GLY A 1 180 ? -19.565 -0.022 28.406 1.00 93.25 180 GLY A C 1
ATOM 1471 O O . GLY A 1 180 ? -18.915 -0.990 28.031 1.00 93.25 180 GLY A O 1
ATOM 1472 N N . ILE A 1 181 ? -19.296 1.215 27.979 1.00 96.62 181 ILE A N 1
ATOM 1473 C CA . ILE A 1 181 ? -18.123 1.572 27.172 1.00 96.62 181 ILE A CA 1
ATOM 1474 C C . ILE A 1 181 ? -17.290 2.594 27.945 1.00 96.62 181 ILE A C 1
ATOM 1476 O O . ILE A 1 181 ? -17.798 3.610 28.416 1.00 96.62 181 ILE A O 1
ATOM 1480 N N . SER A 1 182 ? -15.991 2.333 28.072 1.00 95.56 182 SER A N 1
ATOM 1481 C CA . SER A 1 182 ? -15.025 3.269 28.644 1.00 95.56 182 SER A CA 1
ATOM 1482 C C . SER A 1 182 ? -14.019 3.668 27.577 1.00 95.56 182 SER A C 1
ATOM 1484 O O . SER A 1 182 ? -13.425 2.811 26.924 1.00 95.56 182 SER A O 1
ATOM 1486 N N . VAL A 1 183 ? -13.815 4.975 27.419 1.00 96.56 183 VAL A N 1
ATOM 1487 C CA . VAL A 1 183 ? -12.743 5.521 26.590 1.00 96.56 183 VAL A CA 1
ATOM 1488 C C . VAL A 1 183 ? -11.717 6.166 27.502 1.00 96.56 183 VAL A C 1
ATOM 1490 O O . VAL A 1 183 ? -12.046 7.062 28.279 1.00 96.56 183 VAL A O 1
ATOM 1493 N N . ARG A 1 184 ? -10.474 5.686 27.443 1.00 94.88 184 ARG A N 1
ATOM 1494 C CA . ARG A 1 184 ? -9.375 6.196 28.271 1.00 94.88 184 ARG A CA 1
ATOM 1495 C C . ARG A 1 184 ? -8.292 6.788 27.394 1.00 94.88 184 ARG A C 1
ATOM 1497 O O . ARG A 1 184 ? -7.961 6.226 26.357 1.00 94.88 184 ARG A O 1
ATOM 1504 N N . GLU A 1 185 ? -7.707 7.884 27.848 1.00 95.38 185 GLU A N 1
ATOM 1505 C CA . GLU A 1 185 ? -6.508 8.468 27.255 1.00 95.38 185 GLU A CA 1
ATOM 1506 C C . GLU A 1 185 ? -5.317 8.149 28.164 1.00 95.38 185 GLU A C 1
ATOM 1508 O O . GLU A 1 185 ? -5.393 8.348 29.379 1.00 95.38 185 GLU A O 1
ATOM 1513 N N . ARG A 1 186 ? -4.218 7.636 27.599 1.00 94.25 186 ARG A N 1
ATOM 1514 C CA . ARG A 1 186 ? -2.943 7.519 28.317 1.00 94.25 186 ARG A CA 1
ATOM 1515 C C . ARG A 1 186 ? -1.811 8.123 27.492 1.00 94.25 186 ARG A C 1
ATOM 1517 O O . ARG A 1 186 ? -1.607 7.705 26.348 1.00 94.25 186 ARG A O 1
ATOM 1524 N N . PRO A 1 187 ? -1.051 9.073 28.056 1.00 91.94 187 PRO A N 1
ATOM 1525 C CA . PRO A 1 187 ? 0.173 9.529 27.430 1.00 91.94 187 PRO A CA 1
ATOM 1526 C C . PRO A 1 187 ? 1.262 8.454 27.541 1.00 91.94 187 PRO A C 1
ATOM 1528 O O . PRO A 1 187 ? 1.340 7.700 28.509 1.00 91.94 187 PRO A O 1
ATOM 1531 N N . SER A 1 188 ? 2.128 8.425 26.542 1.00 88.94 188 SER A N 1
ATOM 1532 C CA . SER A 1 188 ? 3.422 7.747 26.525 1.00 88.94 188 SER A CA 1
ATOM 1533 C C . SER A 1 188 ? 4.483 8.752 26.060 1.00 88.94 188 SER A C 1
ATOM 1535 O O . SER A 1 188 ? 4.143 9.888 25.728 1.00 88.94 188 SER A O 1
ATOM 1537 N N . SER A 1 189 ? 5.759 8.358 26.031 1.00 86.81 189 SER A N 1
ATOM 1538 C CA . SER A 1 189 ? 6.866 9.256 25.664 1.00 86.81 189 SER A CA 1
ATOM 1539 C C . SER A 1 189 ? 6.675 9.939 24.305 1.00 86.81 189 SER A C 1
ATOM 1541 O O . SER A 1 189 ? 6.958 11.124 24.171 1.00 86.81 189 SER A O 1
ATOM 1543 N N . GLU A 1 190 ? 6.175 9.205 23.310 1.00 92.38 190 GLU A N 1
ATOM 1544 C CA . GLU A 1 190 ? 6.038 9.700 21.933 1.00 92.38 190 GLU A CA 1
ATOM 1545 C C . GLU A 1 190 ? 4.597 9.695 21.420 1.00 92.38 190 GLU A C 1
ATOM 1547 O O . GLU A 1 190 ? 4.318 10.271 20.369 1.00 92.38 190 GLU A O 1
ATOM 1552 N N . HIS A 1 191 ? 3.679 9.046 22.140 1.00 94.25 191 HIS A N 1
ATOM 1553 C CA . HIS A 1 191 ? 2.306 8.860 21.686 1.00 94.25 191 HIS A CA 1
ATOM 1554 C C . HIS A 1 191 ? 1.289 9.233 22.750 1.00 94.25 191 HIS A C 1
ATOM 1556 O O . HIS A 1 191 ? 1.487 9.002 23.942 1.00 94.25 191 HIS A O 1
ATOM 1562 N N . ARG A 1 192 ? 0.141 9.715 22.297 1.00 95.81 192 ARG A N 1
ATOM 1563 C CA . ARG A 1 192 ? -1.085 9.811 23.075 1.00 95.81 192 ARG A CA 1
ATOM 1564 C C . ARG A 1 192 ? -2.027 8.709 22.614 1.00 95.81 192 ARG A C 1
ATOM 1566 O O . ARG A 1 192 ? -2.484 8.730 21.474 1.00 95.81 192 ARG A O 1
ATOM 1573 N N . ASN A 1 193 ? -2.286 7.748 23.492 1.00 96.56 193 ASN A N 1
ATOM 1574 C CA . ASN A 1 193 ? -3.075 6.571 23.161 1.00 96.56 193 ASN A CA 1
ATOM 1575 C C . ASN A 1 193 ? -4.498 6.716 23.691 1.00 96.56 193 ASN A C 1
ATOM 1577 O O . ASN A 1 193 ? -4.697 6.992 24.875 1.00 96.56 193 ASN A O 1
ATOM 1581 N N . PHE A 1 194 ? -5.470 6.477 22.823 1.00 97.00 194 PHE A N 1
ATOM 1582 C CA . PHE A 1 194 ? -6.880 6.370 23.163 1.00 97.00 194 PHE A CA 1
ATOM 1583 C C . PHE A 1 194 ? -7.267 4.897 23.134 1.00 97.00 194 PHE A C 1
ATOM 1585 O O . PHE A 1 194 ? -6.954 4.200 22.172 1.00 97.00 194 PHE A O 1
ATOM 1592 N N . TYR A 1 195 ? -7.947 4.426 24.172 1.00 97.00 195 TYR A N 1
ATOM 1593 C CA . TYR A 1 195 ? -8.322 3.027 24.349 1.00 97.00 195 TYR A CA 1
ATOM 1594 C C . TYR A 1 195 ? -9.833 2.915 24.469 1.00 97.00 195 TYR A C 1
ATOM 1596 O O . TYR A 1 195 ? -10.421 3.644 25.266 1.00 97.00 195 TYR A O 1
ATOM 1604 N N . ILE A 1 196 ? -10.437 1.979 23.739 1.00 97.00 196 ILE A N 1
ATOM 1605 C CA . ILE A 1 196 ? -11.823 1.557 23.956 1.00 97.00 196 ILE A CA 1
ATOM 1606 C C . ILE A 1 196 ? -11.822 0.274 24.772 1.00 97.00 196 ILE A C 1
ATOM 1608 O O . ILE A 1 196 ? -11.228 -0.727 24.370 1.00 97.00 196 ILE A O 1
ATOM 1612 N N . GLU A 1 197 ? -12.537 0.302 25.887 1.00 95.50 197 GLU A N 1
ATOM 1613 C CA . GLU A 1 197 ? -12.865 -0.848 26.716 1.00 95.50 197 GLU A CA 1
ATOM 1614 C C . GLU A 1 197 ? -14.380 -1.065 26.721 1.00 95.50 197 GLU A C 1
ATOM 1616 O O . GLU A 1 197 ? -15.158 -0.112 26.808 1.00 95.50 197 GLU A O 1
ATOM 1621 N N . VAL A 1 198 ? -14.797 -2.328 26.645 1.00 93.75 198 VAL A N 1
ATOM 1622 C CA . VAL A 1 198 ? -16.209 -2.724 26.594 1.00 93.75 198 VAL A CA 1
ATOM 1623 C C . VAL A 1 198 ? -16.517 -3.674 27.745 1.00 93.75 198 VAL A C 1
ATOM 1625 O O . VAL A 1 198 ? -15.839 -4.681 27.927 1.00 93.75 198 VAL A O 1
ATOM 1628 N N . CYS A 1 199 ? -17.535 -3.337 28.538 1.00 89.31 199 CYS A N 1
ATOM 1629 C CA . CYS A 1 199 ? -18.087 -4.130 29.640 1.00 89.31 199 CYS A CA 1
ATOM 1630 C C . CYS A 1 199 ? -17.041 -4.682 30.636 1.00 89.31 199 CYS A C 1
ATOM 1632 O O . CYS A 1 199 ? -17.262 -5.723 31.242 1.00 89.31 199 CYS A O 1
ATOM 1634 N N . GLY A 1 200 ? -15.908 -3.994 30.822 1.00 84.69 200 GLY A N 1
ATOM 1635 C CA . GLY A 1 200 ? -14.844 -4.429 31.736 1.00 84.69 200 GLY A CA 1
ATOM 1636 C C . GLY A 1 200 ? -13.929 -5.535 31.192 1.00 84.69 200 GLY A C 1
ATOM 1637 O O . GLY A 1 200 ? -13.091 -6.045 31.931 1.00 84.69 200 GLY A O 1
ATOM 1638 N N . HIS A 1 201 ? -14.053 -5.910 29.912 1.00 82.81 201 HIS A N 1
ATOM 1639 C CA . HIS A 1 201 ? -13.234 -6.951 29.270 1.00 82.81 201 HIS A CA 1
ATOM 1640 C C . HIS A 1 201 ? -11.855 -6.452 28.793 1.00 82.81 201 HIS A C 1
ATOM 1642 O O . HIS A 1 201 ? -11.162 -7.135 28.036 1.00 82.81 201 HIS A O 1
ATOM 1648 N N . GLY A 1 202 ? -11.428 -5.271 29.250 1.00 86.31 202 GLY A N 1
ATOM 1649 C CA . GLY A 1 202 ? -10.169 -4.652 28.852 1.00 86.31 202 GLY A CA 1
ATOM 1650 C C . GLY A 1 202 ? -10.217 -3.963 27.484 1.00 86.31 202 GLY A C 1
ATOM 1651 O O . GLY A 1 202 ? -11.267 -3.776 26.872 1.00 86.31 202 GLY A O 1
ATOM 1652 N N . GLU A 1 203 ? -9.046 -3.522 27.033 1.00 93.25 203 GLU A N 1
ATOM 1653 C CA . GLU A 1 203 ? -8.866 -2.657 25.864 1.00 93.25 203 GLU A CA 1
ATOM 1654 C C . GLU A 1 203 ? -8.975 -3.474 24.565 1.00 93.25 203 GLU A C 1
ATOM 1656 O O . GLU A 1 203 ? -8.162 -4.368 24.335 1.00 93.25 203 GLU A O 1
ATOM 1661 N N . ILE A 1 204 ? -9.955 -3.173 23.708 1.00 95.75 204 ILE A N 1
ATOM 1662 C CA . ILE A 1 204 ? -10.216 -3.925 22.465 1.00 95.75 204 ILE A CA 1
ATOM 1663 C C . ILE A 1 204 ? -9.732 -3.204 21.199 1.00 95.75 204 ILE A C 1
ATOM 1665 O O . ILE A 1 204 ? -9.342 -3.854 20.228 1.00 95.75 204 ILE A O 1
ATOM 1669 N N . LEU A 1 205 ? -9.729 -1.869 21.216 1.00 97.25 205 LEU A N 1
ATOM 1670 C CA . LEU A 1 205 ? -9.325 -1.008 20.104 1.00 97.25 205 LEU A CA 1
ATOM 1671 C C . LEU A 1 205 ? -8.494 0.153 20.650 1.00 97.25 205 LEU A C 1
ATOM 1673 O O . LEU A 1 205 ? -8.875 0.776 21.643 1.00 97.25 205 LEU A O 1
ATOM 1677 N N . ILE A 1 206 ? -7.364 0.438 20.005 1.00 97.62 206 ILE A N 1
ATOM 1678 C CA . ILE A 1 206 ? -6.421 1.475 20.431 1.00 97.62 206 ILE A CA 1
ATOM 1679 C C . ILE A 1 206 ? -6.095 2.370 19.240 1.00 97.62 206 ILE A C 1
ATOM 1681 O O . ILE A 1 206 ? -5.735 1.865 18.178 1.00 97.62 206 ILE A O 1
ATOM 1685 N N . LEU A 1 207 ? -6.172 3.683 19.437 1.00 97.75 207 LEU A N 1
ATOM 1686 C CA . LEU A 1 207 ? -5.664 4.698 18.518 1.00 97.75 207 LEU A CA 1
ATOM 1687 C C . LEU A 1 207 ? -4.450 5.373 19.161 1.00 97.75 207 LEU A C 1
ATOM 1689 O O . LEU A 1 207 ? -4.594 6.078 20.159 1.00 97.75 207 LEU A O 1
ATOM 1693 N N . GLY A 1 208 ? -3.261 5.156 18.604 1.00 97.06 208 GLY A N 1
ATOM 1694 C CA . GLY A 1 208 ? -2.029 5.796 19.055 1.00 97.06 208 GLY A CA 1
ATOM 1695 C C . GLY A 1 208 ? -1.685 6.995 18.186 1.00 97.06 208 GLY A C 1
ATOM 1696 O O . GLY A 1 208 ? -1.384 6.830 17.006 1.00 97.06 208 GLY A O 1
ATOM 1697 N N . LEU A 1 209 ? -1.711 8.201 18.755 1.00 95.81 209 LEU A N 1
ATOM 1698 C CA . LEU A 1 209 ? -1.347 9.433 18.053 1.00 95.81 209 LEU A CA 1
ATOM 1699 C C . LEU A 1 209 ? 0.087 9.806 18.378 1.00 95.81 209 LEU A C 1
ATOM 1701 O O . LEU A 1 209 ? 0.379 10.153 19.523 1.00 95.81 209 LEU A O 1
ATOM 1705 N N . ASN A 1 210 ? 0.974 9.760 17.392 1.00 94.62 210 ASN A N 1
ATOM 1706 C CA . ASN A 1 210 ? 2.343 10.209 17.601 1.00 94.62 210 ASN A CA 1
ATOM 1707 C C . ASN A 1 210 ? 2.384 11.745 17.676 1.00 94.62 210 ASN A C 1
ATOM 1709 O O . ASN A 1 210 ? 1.788 12.439 16.851 1.00 94.62 210 ASN A O 1
ATOM 1713 N N . LEU A 1 211 ? 3.068 12.270 18.692 1.00 89.06 211 LEU A N 1
ATOM 1714 C CA . LEU A 1 211 ? 3.087 13.699 19.008 1.00 89.06 211 LEU A CA 1
ATOM 1715 C C . LEU A 1 211 ? 4.031 14.506 18.107 1.00 89.06 211 LEU A C 1
ATOM 1717 O O . LEU A 1 211 ? 3.824 15.705 17.938 1.00 89.06 211 LEU A O 1
ATOM 1721 N N . ASN A 1 212 ? 5.041 13.853 17.530 1.00 88.38 212 ASN A N 1
ATOM 1722 C CA . ASN A 1 212 ? 6.103 14.499 16.755 1.00 88.38 212 ASN A CA 1
ATOM 1723 C C . ASN A 1 212 ? 5.980 14.223 15.252 1.00 88.38 212 ASN A C 1
ATOM 1725 O O . ASN A 1 212 ? 6.371 15.049 14.433 1.00 88.38 212 ASN A O 1
ATOM 1729 N N . ASP A 1 213 ? 5.438 13.064 14.889 1.00 87.12 213 ASP A N 1
ATOM 1730 C CA . ASP A 1 213 ? 5.358 12.593 13.514 1.00 87.12 213 ASP A CA 1
ATOM 1731 C C . ASP A 1 213 ? 4.037 11.860 13.281 1.00 87.12 213 ASP A C 1
ATOM 1733 O O . ASP A 1 213 ? 3.906 10.670 13.565 1.00 87.12 213 ASP A O 1
ATOM 1737 N N . ARG A 1 214 ? 3.043 12.572 12.738 1.00 84.62 214 ARG A N 1
ATOM 1738 C CA . ARG A 1 214 ? 1.694 12.027 12.521 1.00 84.62 214 ARG A CA 1
ATOM 1739 C C . ARG A 1 214 ? 1.683 10.752 11.675 1.00 84.62 214 ARG A C 1
ATOM 1741 O O . ARG A 1 214 ? 0.768 9.952 11.864 1.00 84.62 214 ARG A O 1
ATOM 1748 N N . GLU A 1 215 ? 2.669 10.528 10.807 1.00 83.69 215 GLU A N 1
ATOM 1749 C CA . GLU A 1 215 ? 2.757 9.311 9.990 1.00 83.69 215 GLU A CA 1
ATOM 1750 C C . GLU A 1 215 ? 3.037 8.056 10.822 1.00 83.69 215 GLU A C 1
ATOM 1752 O O . GLU A 1 215 ? 2.658 6.957 10.421 1.00 83.69 215 GLU A O 1
ATOM 1757 N N . LYS A 1 216 ? 3.624 8.220 12.013 1.00 90.69 216 LYS A N 1
ATOM 1758 C CA . LYS A 1 216 ? 3.837 7.147 12.993 1.00 90.69 216 LYS A CA 1
ATOM 1759 C C . LYS A 1 216 ? 2.619 6.884 13.878 1.00 90.69 216 LYS A C 1
ATOM 1761 O O . LYS A 1 216 ? 2.693 6.052 14.780 1.00 90.69 216 LYS A O 1
ATOM 1766 N N . SER A 1 217 ? 1.498 7.569 13.646 1.00 95.00 217 SER A N 1
ATOM 1767 C CA . SER A 1 217 ? 0.236 7.239 14.315 1.00 95.00 217 SER A CA 1
ATOM 1768 C C . SER A 1 217 ? -0.274 5.881 13.837 1.00 95.00 217 SER A C 1
ATOM 1770 O O . SER A 1 217 ? -0.080 5.511 12.677 1.00 95.00 217 SER A O 1
ATOM 1772 N N . TYR A 1 218 ? -0.946 5.135 14.708 1.00 96.88 218 TYR A N 1
ATOM 1773 C CA . TYR A 1 218 ? -1.322 3.747 14.446 1.00 96.88 218 TYR A CA 1
ATOM 1774 C C . TYR A 1 218 ? -2.673 3.368 15.054 1.00 96.88 218 TYR A C 1
ATOM 1776 O O . TYR A 1 218 ? -3.183 4.030 15.960 1.00 96.88 218 TYR A O 1
ATOM 1784 N N . VAL A 1 219 ? -3.223 2.247 14.586 1.00 97.25 219 VAL A N 1
ATOM 1785 C CA . VAL A 1 219 ? -4.389 1.577 15.177 1.00 97.25 219 VAL A CA 1
ATOM 1786 C C . VAL A 1 219 ? -4.011 0.156 15.576 1.00 97.25 219 VAL A C 1
ATOM 1788 O O . VAL A 1 219 ? -3.317 -0.528 14.826 1.00 97.25 219 VAL A O 1
ATOM 1791 N N . ILE A 1 220 ? -4.476 -0.292 16.745 1.00 97.38 220 ILE A N 1
ATOM 1792 C CA . ILE A 1 220 ? -4.325 -1.671 17.237 1.00 97.38 220 ILE A CA 1
ATOM 1793 C C . ILE A 1 220 ? -5.702 -2.264 17.521 1.00 97.38 220 ILE A C 1
ATOM 1795 O O . ILE A 1 220 ? -6.521 -1.628 18.181 1.00 97.38 220 ILE A O 1
ATOM 1799 N N . VAL A 1 221 ? -5.911 -3.514 17.111 1.00 97.50 221 VAL A N 1
ATOM 1800 C CA . VAL A 1 221 ? -7.057 -4.344 17.503 1.00 97.50 221 VAL A CA 1
ATOM 1801 C C . VAL A 1 221 ? -6.570 -5.530 18.330 1.00 97.50 221 VAL A C 1
ATOM 1803 O O . VAL A 1 221 ? -5.661 -6.248 17.914 1.00 97.50 221 VAL A O 1
ATOM 1806 N N . LYS A 1 222 ? -7.157 -5.734 19.514 1.00 96.81 222 LYS A N 1
ATOM 1807 C CA . LYS A 1 222 ? -6.827 -6.845 20.422 1.00 96.81 222 LYS A CA 1
ATOM 1808 C C . LYS A 1 222 ? -7.755 -8.035 20.163 1.00 96.81 222 LYS A C 1
ATOM 1810 O O . LYS A 1 222 ? -8.852 -8.122 20.712 1.00 96.81 222 LYS A O 1
ATOM 1815 N N . PHE A 1 223 ? -7.320 -8.929 19.280 1.00 96.19 223 PHE A N 1
ATOM 1816 C CA . PHE A 1 223 ? -8.085 -10.100 18.849 1.00 96.19 223 PHE A CA 1
ATOM 1817 C C . PHE A 1 223 ? -8.342 -11.091 19.981 1.00 96.19 223 PHE A C 1
ATOM 1819 O O . PHE A 1 223 ? -9.447 -11.612 20.091 1.00 96.19 223 PHE A O 1
ATOM 1826 N N . ASP A 1 224 ? -7.360 -11.307 20.856 1.00 94.31 224 ASP A N 1
ATOM 1827 C CA . ASP A 1 224 ? -7.504 -12.153 22.040 1.00 94.31 224 ASP A CA 1
ATOM 1828 C C . ASP A 1 224 ? -8.643 -11.678 22.958 1.00 94.31 224 ASP A C 1
ATOM 1830 O O . ASP A 1 224 ? -9.523 -12.467 23.300 1.00 94.31 224 ASP A O 1
ATOM 1834 N N . ARG A 1 225 ? -8.700 -10.378 23.262 1.00 94.81 225 ARG A N 1
ATOM 1835 C CA . ARG A 1 225 ? -9.769 -9.766 24.069 1.00 94.81 225 ARG A CA 1
ATOM 1836 C C . ARG A 1 225 ? -11.129 -9.848 23.401 1.00 94.81 225 ARG A C 1
ATOM 1838 O O . ARG A 1 225 ? -12.113 -10.204 24.045 1.00 94.81 225 ARG A O 1
ATOM 1845 N N . LEU A 1 226 ? -11.192 -9.562 22.102 1.00 95.06 226 LEU A N 1
ATOM 1846 C CA . LEU A 1 226 ? -12.429 -9.711 21.336 1.00 95.06 226 LEU A CA 1
ATOM 1847 C C . LEU A 1 226 ? -12.918 -11.163 21.340 1.00 95.06 226 LEU A C 1
ATOM 1849 O O . LEU A 1 226 ? -14.115 -11.399 21.479 1.00 95.06 226 LEU A O 1
ATOM 1853 N N . LYS A 1 227 ? -12.012 -12.137 21.232 1.00 94.69 227 LYS A N 1
ATOM 1854 C CA . LYS A 1 227 ? -12.344 -13.563 21.242 1.00 94.69 227 LYS A CA 1
ATOM 1855 C C . LYS A 1 227 ? -12.838 -14.034 22.606 1.00 94.69 227 LYS A C 1
ATOM 1857 O O . LYS A 1 227 ? -13.842 -14.739 22.668 1.00 94.69 227 LYS A O 1
ATOM 1862 N N . GLU A 1 228 ? -12.172 -13.617 23.682 1.00 92.69 228 GLU A N 1
ATOM 1863 C CA . GLU A 1 228 ? -12.606 -13.866 25.062 1.00 92.69 228 GLU A CA 1
ATOM 1864 C C . GLU A 1 228 ? -14.018 -13.317 25.311 1.00 92.69 228 GLU A C 1
ATOM 1866 O O . GLU A 1 228 ? -14.859 -14.002 25.888 1.00 92.69 228 GLU A O 1
ATOM 1871 N N . MET A 1 229 ? -14.289 -12.100 24.836 1.00 93.38 229 MET A N 1
ATOM 1872 C CA . MET A 1 229 ? -15.552 -11.400 25.062 1.00 93.38 229 MET A CA 1
ATOM 1873 C C . MET A 1 229 ? -16.710 -11.922 24.196 1.00 93.38 229 MET A C 1
ATOM 1875 O O . MET A 1 229 ? -17.840 -12.010 24.669 1.00 93.38 229 MET A O 1
ATOM 1879 N N . LEU A 1 230 ? -16.462 -12.238 22.923 1.00 94.12 230 LEU A N 1
ATOM 1880 C CA . LEU A 1 230 ? -17.514 -12.579 21.954 1.00 94.12 230 LEU A CA 1
ATOM 1881 C C . LEU A 1 230 ? -17.743 -14.088 21.804 1.00 94.12 230 LEU A C 1
ATOM 1883 O O . LEU A 1 230 ? -18.774 -14.502 21.265 1.00 94.12 230 LEU A O 1
ATOM 1887 N N . GLY A 1 231 ? -16.796 -14.920 22.247 1.00 93.56 231 GLY A N 1
ATOM 1888 C CA . GLY A 1 231 ? -16.883 -16.375 22.161 1.00 93.56 231 GLY A CA 1
ATOM 1889 C C . GLY A 1 231 ? -17.206 -16.853 20.742 1.00 93.56 231 GLY A C 1
ATOM 1890 O O . GLY A 1 231 ? -16.510 -16.521 19.783 1.00 93.56 231 GLY A O 1
ATOM 1891 N N . ALA A 1 232 ? -18.299 -17.606 20.593 1.00 93.94 232 ALA A N 1
ATOM 1892 C CA . ALA A 1 232 ? -18.731 -18.162 19.307 1.00 93.94 232 ALA A CA 1
ATOM 1893 C C . ALA A 1 232 ? -19.075 -17.102 18.241 1.00 93.94 232 ALA A C 1
ATOM 1895 O O . ALA A 1 232 ? -19.079 -17.416 17.054 1.00 93.94 232 ALA A O 1
ATOM 1896 N N . ARG A 1 233 ? -19.347 -15.852 18.641 1.00 95.19 233 ARG A N 1
ATOM 1897 C CA . ARG A 1 233 ? -19.683 -14.754 17.720 1.00 95.19 233 ARG A CA 1
ATOM 1898 C C . ARG A 1 233 ? -18.456 -13.992 17.219 1.00 95.19 233 ARG A C 1
ATOM 1900 O O . ARG A 1 233 ? -18.601 -13.096 16.398 1.00 95.19 233 ARG A O 1
ATOM 1907 N N . TYR A 1 234 ? -17.254 -14.325 17.688 1.00 95.25 234 TYR A N 1
ATOM 1908 C CA . TYR A 1 234 ? -16.020 -13.615 17.338 1.00 95.25 234 TYR A CA 1
ATOM 1909 C C . TYR A 1 234 ? -15.831 -13.433 15.821 1.00 95.25 234 TYR A C 1
ATOM 1911 O O . TYR A 1 234 ? -15.669 -12.305 15.358 1.00 95.25 234 TYR A O 1
ATOM 1919 N N . GLU A 1 235 ? -15.932 -14.516 15.043 1.00 94.75 235 GLU A N 1
ATOM 1920 C CA . GLU A 1 235 ? -15.711 -14.486 13.587 1.00 94.75 235 GLU A CA 1
ATOM 1921 C C . GLU A 1 235 ? -16.709 -13.565 12.859 1.00 94.75 235 GLU A C 1
ATOM 1923 O O . GLU A 1 235 ? -16.331 -12.839 11.941 1.00 94.75 235 GLU A O 1
ATOM 1928 N N . GLU A 1 236 ? -17.972 -13.530 13.304 1.00 95.94 236 GLU A N 1
ATOM 1929 C CA . GLU A 1 236 ? -19.014 -12.648 12.755 1.00 95.94 236 GLU A CA 1
ATOM 1930 C C . GLU A 1 236 ? -18.607 -11.173 12.900 1.00 95.94 236 GLU A C 1
ATOM 1932 O O . GLU A 1 236 ? -18.618 -10.408 11.934 1.00 95.94 236 GLU A O 1
ATOM 1937 N N . TYR A 1 237 ? -18.199 -10.770 14.104 1.00 96.38 237 TYR A N 1
ATOM 1938 C CA . TYR A 1 237 ? -17.840 -9.382 14.395 1.00 96.38 237 TYR A CA 1
ATOM 1939 C C . TYR A 1 237 ? -16.520 -8.965 13.756 1.00 96.38 237 TYR A C 1
ATOM 1941 O O . TYR A 1 237 ? -16.403 -7.821 13.315 1.00 96.38 237 TYR A O 1
ATOM 1949 N N . ILE A 1 238 ? -15.542 -9.866 13.677 1.00 96.25 238 ILE A N 1
ATOM 1950 C CA . ILE A 1 238 ? -14.281 -9.604 12.980 1.00 96.25 238 ILE A CA 1
ATOM 1951 C C . ILE A 1 238 ? -14.511 -9.436 11.479 1.00 96.25 238 ILE A C 1
ATOM 1953 O O . ILE A 1 238 ? -13.985 -8.488 10.891 1.00 96.25 238 ILE A O 1
ATOM 1957 N N . SER A 1 239 ? -15.357 -10.274 10.869 1.00 95.31 239 SER A N 1
ATOM 1958 C CA . SER A 1 239 ? -15.731 -10.115 9.461 1.00 95.31 239 SER A CA 1
ATOM 1959 C C . SER A 1 239 ? -16.347 -8.737 9.213 1.00 95.31 239 SER A C 1
ATOM 1961 O O . SER A 1 239 ? -15.904 -8.020 8.319 1.00 95.31 239 SER A O 1
ATOM 1963 N N . ARG A 1 240 ? -17.288 -8.309 10.061 1.00 96.44 240 ARG A N 1
ATOM 1964 C CA . ARG A 1 240 ? -17.954 -7.002 9.934 1.00 96.44 240 ARG A CA 1
ATOM 1965 C C . ARG A 1 240 ? -17.011 -5.820 10.159 1.00 96.44 240 ARG A C 1
ATOM 1967 O O . ARG A 1 240 ? -17.129 -4.819 9.462 1.00 96.44 240 ARG A O 1
ATOM 1974 N N . LEU A 1 241 ? -16.047 -5.931 11.078 1.00 96.50 241 LEU A N 1
ATOM 1975 C CA . LEU A 1 241 ? -15.002 -4.915 11.241 1.00 96.50 241 LEU A CA 1
ATOM 1976 C C . LEU A 1 241 ? -14.129 -4.814 9.982 1.00 96.50 241 LEU A C 1
ATOM 1978 O O . LEU A 1 241 ? -13.809 -3.713 9.547 1.00 96.50 241 LEU A O 1
ATOM 1982 N N . SER A 1 242 ? -13.794 -5.947 9.357 1.00 94.56 242 SER A N 1
ATOM 1983 C CA . SER A 1 242 ? -12.983 -5.972 8.132 1.00 94.56 242 SER A CA 1
ATOM 1984 C C . SER A 1 242 ? -13.675 -5.357 6.905 1.00 94.56 242 SER A C 1
ATOM 1986 O O . SER A 1 242 ? -13.009 -4.994 5.936 1.00 94.56 242 SER A O 1
ATOM 1988 N N . GLU A 1 243 ? -14.999 -5.199 6.945 1.00 93.38 243 GLU A N 1
ATOM 1989 C CA . GLU A 1 243 ? -15.785 -4.522 5.907 1.00 93.38 243 GLU A CA 1
ATOM 1990 C C . GLU A 1 243 ? -15.777 -2.991 6.049 1.00 93.38 243 GLU A C 1
ATOM 1992 O O . GLU A 1 243 ? -16.218 -2.285 5.139 1.00 93.38 243 GLU A O 1
ATOM 1997 N N . ILE A 1 244 ? -15.290 -2.456 7.174 1.00 94.19 244 ILE A N 1
ATOM 1998 C CA . ILE A 1 244 ? -15.169 -1.012 7.386 1.00 94.19 244 ILE A CA 1
ATOM 1999 C C . ILE A 1 244 ? -13.937 -0.501 6.621 1.00 94.19 244 ILE A C 1
ATOM 2001 O O . ILE A 1 244 ? -12.846 -1.069 6.771 1.00 94.19 244 ILE A O 1
ATOM 2005 N N . PRO A 1 245 ? -14.059 0.577 5.817 1.00 89.81 245 PRO A N 1
ATOM 2006 C CA . PRO A 1 245 ? -12.910 1.158 5.135 1.00 89.81 245 PRO A CA 1
ATOM 2007 C C . PRO A 1 245 ? -11.764 1.465 6.113 1.00 89.81 245 PRO A C 1
ATOM 2009 O O . PRO A 1 245 ? -11.960 2.036 7.182 1.00 89.81 245 PRO A O 1
ATOM 2012 N N . GLY A 1 246 ? -10.557 1.023 5.760 1.00 89.44 246 GLY A N 1
ATOM 2013 C CA . GLY A 1 246 ? -9.362 1.136 6.599 1.00 89.44 246 GLY A CA 1
ATOM 2014 C C . GLY A 1 246 ? -9.117 -0.015 7.593 1.00 89.44 246 GLY A C 1
ATOM 2015 O O . GLY A 1 246 ? -8.059 -0.068 8.219 1.00 89.44 246 GLY A O 1
ATOM 2016 N N . PHE A 1 247 ? -10.032 -0.983 7.694 1.00 93.19 247 PHE A N 1
ATOM 2017 C CA . PHE A 1 247 ? -9.922 -2.129 8.610 1.00 93.19 247 PHE A CA 1
ATOM 2018 C C . PHE A 1 247 ? -9.842 -3.491 7.903 1.00 93.19 247 PHE A C 1
ATOM 2020 O O . PHE A 1 247 ? -9.741 -4.526 8.559 1.00 93.19 247 PHE A O 1
ATOM 2027 N N . LYS A 1 248 ? -9.799 -3.517 6.564 1.00 90.19 248 LYS A N 1
ATOM 2028 C CA . LYS A 1 248 ? -9.729 -4.752 5.756 1.00 90.19 248 LYS A CA 1
ATOM 2029 C C . LYS A 1 248 ? -8.587 -5.699 6.153 1.00 90.19 248 LYS A C 1
ATOM 2031 O O . LYS A 1 248 ? -8.763 -6.915 6.129 1.00 90.19 248 LYS A O 1
ATOM 2036 N N . TRP A 1 249 ? -7.450 -5.143 6.575 1.00 90.69 249 TRP A N 1
ATOM 2037 C CA . TRP A 1 249 ? -6.252 -5.881 6.999 1.00 90.69 249 TRP A CA 1
ATOM 2038 C C . TRP A 1 249 ? -6.477 -6.796 8.216 1.00 90.69 249 TRP A C 1
ATOM 2040 O O . TRP A 1 249 ? -5.665 -7.674 8.489 1.00 90.69 249 TRP A O 1
ATOM 2050 N N . ILE A 1 250 ? -7.573 -6.621 8.956 1.00 93.31 250 ILE A N 1
ATOM 2051 C CA . ILE A 1 250 ? -7.877 -7.420 10.147 1.00 93.31 250 ILE A CA 1
ATOM 2052 C C . ILE A 1 250 ? -8.127 -8.889 9.818 1.00 93.31 250 ILE A C 1
ATOM 2054 O O . ILE A 1 250 ? -7.689 -9.765 10.563 1.00 93.31 250 ILE A O 1
ATOM 2058 N N . LYS A 1 251 ? -8.784 -9.169 8.689 1.00 88.31 251 LYS A N 1
ATOM 2059 C CA . LYS A 1 251 ? -9.135 -10.539 8.295 1.00 88.31 251 LYS A CA 1
ATOM 2060 C C . LYS A 1 251 ? -7.899 -11.421 8.100 1.00 88.31 251 LYS A C 1
ATOM 2062 O O . LYS A 1 251 ? -7.938 -12.614 8.373 1.00 88.31 251 LYS A O 1
ATOM 2067 N N . GLU A 1 252 ? -6.794 -10.818 7.674 1.00 85.75 252 GLU A N 1
ATOM 2068 C CA . GLU A 1 252 ? -5.519 -11.497 7.427 1.00 85.75 252 GLU A CA 1
ATOM 2069 C C . GLU A 1 252 ? -4.768 -11.839 8.723 1.00 85.75 252 GLU A C 1
ATOM 2071 O O . GLU A 1 252 ? -3.865 -12.669 8.700 1.00 85.75 252 GLU A O 1
ATOM 2076 N N . ARG A 1 253 ? -5.140 -11.228 9.858 1.00 88.44 253 ARG A N 1
ATOM 2077 C CA . ARG A 1 253 ? -4.405 -11.327 11.131 1.00 88.44 253 ARG A CA 1
ATOM 207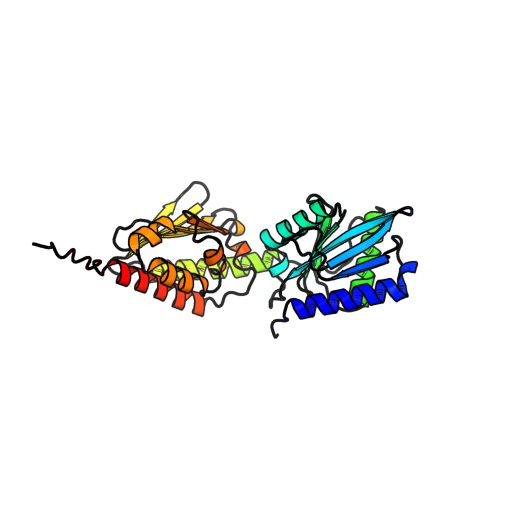8 C C . ARG A 1 253 ? -5.220 -11.888 12.291 1.00 88.44 253 ARG A C 1
ATOM 2080 O O . ARG A 1 253 ? -4.742 -11.911 13.420 1.00 88.44 253 ARG A O 1
ATOM 2087 N N . GLN A 1 254 ? -6.435 -12.370 12.044 1.00 84.56 254 GLN A N 1
ATOM 2088 C CA . GLN A 1 254 ? -7.360 -12.790 13.104 1.00 84.56 254 GLN A CA 1
ATOM 2089 C C . GLN A 1 254 ? -6.893 -13.993 13.947 1.00 84.56 254 GLN A C 1
ATOM 2091 O O . GLN A 1 254 ? -7.476 -14.265 14.997 1.00 84.56 254 GLN A O 1
ATOM 2096 N N . SER A 1 255 ? -5.860 -14.718 13.498 1.00 85.56 255 SER A N 1
ATOM 2097 C CA . SER A 1 255 ? -5.191 -15.782 14.259 1.00 85.56 255 SER A CA 1
ATOM 2098 C C . SER A 1 255 ? -4.131 -15.269 15.241 1.00 85.56 255 SER A C 1
ATOM 2100 O O . SER A 1 255 ? -3.672 -16.027 16.095 1.00 85.56 255 SER A O 1
ATOM 2102 N N . GLU A 1 256 ? -3.707 -14.010 15.114 1.00 92.44 256 GLU A N 1
ATOM 2103 C CA . GLU A 1 256 ? -2.749 -13.368 16.014 1.00 92.44 256 GLU A CA 1
ATOM 2104 C C . GLU A 1 256 ? -3.433 -12.926 17.317 1.00 92.44 256 GLU A C 1
ATOM 2106 O O . GLU A 1 256 ? -4.655 -12.835 17.409 1.00 92.44 256 GLU A O 1
ATOM 2111 N N . ARG A 1 257 ? -2.646 -12.612 18.356 1.00 92.94 257 ARG A N 1
ATOM 2112 C CA . ARG A 1 257 ? -3.200 -12.048 19.605 1.00 92.94 257 ARG A CA 1
ATOM 2113 C C . ARG A 1 257 ? -3.715 -10.624 19.414 1.00 92.94 257 ARG A C 1
ATOM 2115 O O . ARG A 1 257 ? -4.696 -10.221 20.028 1.00 92.94 257 ARG A O 1
ATOM 2122 N N . PHE A 1 258 ? -3.040 -9.852 18.576 1.00 95.25 258 PHE A N 1
ATOM 2123 C CA . PHE A 1 258 ? -3.421 -8.497 18.214 1.00 95.25 258 PHE A CA 1
ATOM 2124 C C . PHE A 1 258 ? -2.901 -8.193 16.818 1.00 95.25 258 PHE A C 1
ATOM 2126 O O . PHE A 1 258 ? -1.886 -8.746 16.413 1.00 95.25 258 PHE A O 1
ATOM 2133 N N . GLY A 1 259 ? -3.560 -7.276 16.125 1.00 94.56 259 GLY A N 1
ATOM 2134 C CA . GLY A 1 259 ? -3.091 -6.741 14.855 1.00 94.56 259 GLY A CA 1
ATOM 2135 C C . GLY A 1 259 ? -2.953 -5.229 14.942 1.00 94.56 259 GLY A C 1
ATOM 2136 O O . GLY A 1 259 ? -3.684 -4.577 15.690 1.00 94.56 259 GLY A O 1
ATOM 2137 N N . TRP A 1 260 ? -2.008 -4.664 14.196 1.00 95.38 260 TRP A N 1
ATOM 2138 C CA . TRP A 1 260 ? -1.803 -3.222 14.149 1.00 95.38 260 TRP A CA 1
ATOM 2139 C C . TRP A 1 260 ? -1.320 -2.763 12.775 1.00 95.38 260 TRP A C 1
ATOM 2141 O O . TRP A 1 260 ? -0.714 -3.543 12.036 1.00 95.38 260 TRP A O 1
ATOM 2151 N N . LYS A 1 261 ? -1.578 -1.491 12.460 1.00 93.81 261 LYS A N 1
ATOM 2152 C CA . LYS A 1 261 ? -1.058 -0.797 11.276 1.00 93.81 261 LYS A CA 1
ATOM 2153 C C . LYS A 1 261 ? -0.827 0.683 11.558 1.00 93.81 261 LYS A C 1
ATOM 2155 O O . LYS A 1 261 ? -1.564 1.282 12.347 1.00 93.81 261 LYS A O 1
ATOM 2160 N N . TYR A 1 262 ? 0.148 1.279 10.872 1.00 93.75 262 TYR A N 1
ATOM 2161 C CA . TYR A 1 262 ? 0.244 2.734 10.795 1.00 93.75 262 TYR A CA 1
ATOM 2162 C C . TYR A 1 262 ? -0.909 3.298 9.973 1.00 93.75 262 TYR A C 1
ATOM 2164 O O . TYR A 1 262 ? -1.351 2.698 8.993 1.00 93.75 262 TYR A O 1
ATOM 2172 N N . ILE A 1 263 ? -1.371 4.493 10.340 1.00 92.81 263 ILE A N 1
ATOM 2173 C CA . ILE A 1 263 ? -2.434 5.182 9.605 1.00 92.81 263 ILE A CA 1
ATOM 2174 C C . ILE A 1 263 ? -2.029 5.405 8.147 1.00 92.81 263 ILE A C 1
ATOM 2176 O O . ILE A 1 263 ? -2.857 5.212 7.262 1.00 92.81 263 ILE A O 1
ATOM 2180 N N . ARG A 1 264 ? -0.760 5.745 7.885 1.00 88.75 264 ARG A N 1
ATOM 2181 C CA . ARG A 1 264 ? -0.250 5.978 6.525 1.00 88.75 264 ARG A CA 1
ATOM 2182 C C . ARG A 1 264 ? -0.437 4.773 5.590 1.00 88.75 264 ARG A C 1
ATOM 2184 O O . ARG A 1 264 ? -0.750 4.967 4.423 1.00 88.75 264 ARG A O 1
ATOM 2191 N N . ASP A 1 265 ? -0.335 3.553 6.122 1.00 87.50 265 ASP A N 1
ATOM 2192 C CA . ASP A 1 265 ? -0.502 2.309 5.358 1.00 87.50 265 ASP A CA 1
ATOM 2193 C C . ASP A 1 265 ? -1.979 1.921 5.202 1.00 87.50 265 ASP A C 1
ATOM 2195 O O . ASP A 1 265 ? -2.352 1.161 4.305 1.00 87.50 265 ASP A O 1
ATOM 2199 N N . ILE A 1 266 ? -2.841 2.455 6.073 1.00 88.69 266 ILE A N 1
ATOM 2200 C CA . ILE A 1 266 ? -4.294 2.292 6.010 1.00 88.69 266 ILE A CA 1
ATOM 2201 C C . ILE A 1 266 ? -4.900 3.214 4.941 1.00 88.69 266 ILE A C 1
ATOM 2203 O O . ILE A 1 266 ? -5.758 2.782 4.172 1.00 88.69 266 ILE A O 1
ATOM 2207 N N . VAL A 1 267 ? -4.453 4.472 4.864 1.00 84.88 267 VAL A N 1
ATOM 2208 C CA . VAL A 1 267 ? -5.049 5.520 4.006 1.00 84.88 267 VAL A CA 1
ATOM 2209 C C . VAL A 1 267 ? -4.541 5.528 2.560 1.00 84.88 267 VAL A C 1
ATOM 2211 O O . VAL A 1 267 ? -4.598 6.538 1.858 1.00 84.88 267 VAL A O 1
ATOM 2214 N N . THR A 1 268 ? -4.071 4.381 2.079 1.00 71.62 268 THR A N 1
ATOM 2215 C CA . THR A 1 268 ? -3.649 4.170 0.683 1.00 71.62 268 THR A CA 1
ATOM 2216 C C . THR A 1 268 ? -4.841 4.120 -0.292 1.00 71.62 268 THR A C 1
ATOM 2218 O O . THR A 1 268 ? -4.671 4.204 -1.513 1.00 71.62 268 THR A O 1
ATOM 2221 N N . VAL A 1 269 ? -6.063 4.071 0.252 1.00 69.88 269 VAL A N 1
ATOM 2222 C CA . VAL A 1 269 ? -7.357 4.278 -0.414 1.00 69.88 269 VAL A CA 1
ATOM 2223 C C . VAL A 1 269 ? -8.062 5.459 0.265 1.00 69.88 269 VAL A C 1
ATOM 2225 O O . VAL A 1 269 ? -7.945 5.611 1.479 1.00 69.88 269 VAL A O 1
ATOM 2228 N N . GLU A 1 270 ? -8.787 6.294 -0.493 1.00 72.19 270 GLU A N 1
ATOM 2229 C CA . GLU A 1 270 ? -9.559 7.411 0.080 1.00 72.19 270 GLU A CA 1
ATOM 2230 C C . GLU A 1 270 ? -10.615 6.864 1.061 1.00 72.19 270 GLU A C 1
ATOM 2232 O O . GLU A 1 270 ? -11.485 6.097 0.640 1.00 72.19 270 GLU A O 1
ATOM 2237 N N . PRO A 1 271 ? -10.543 7.217 2.356 1.00 79.38 271 PRO A N 1
ATOM 2238 C CA . PRO A 1 271 ? -11.540 6.803 3.323 1.00 79.38 271 PRO A CA 1
ATOM 2239 C C . PRO A 1 271 ? -12.818 7.626 3.138 1.00 79.38 271 PRO A C 1
ATOM 2241 O O . PRO A 1 271 ? -12.775 8.856 3.167 1.00 79.38 271 PRO A O 1
ATOM 2244 N N . ASP A 1 272 ? -13.970 6.964 3.017 1.00 88.06 272 ASP A N 1
ATOM 2245 C CA . ASP A 1 272 ? -15.251 7.626 3.275 1.00 88.06 272 ASP A CA 1
ATOM 2246 C C . ASP A 1 272 ? -15.384 7.811 4.793 1.00 88.06 272 ASP A C 1
ATOM 2248 O O . ASP A 1 272 ? -15.828 6.918 5.518 1.00 88.06 272 ASP A O 1
ATOM 2252 N N . CYS A 1 273 ? -14.918 8.961 5.287 1.00 90.56 273 CYS A N 1
ATOM 2253 C CA . CYS A 1 273 ? -14.909 9.274 6.714 1.00 90.56 273 CYS A CA 1
ATOM 2254 C C . CYS A 1 273 ? -16.303 9.173 7.348 1.00 90.56 273 CYS A C 1
ATOM 2256 O O . CYS A 1 273 ? -16.414 8.711 8.480 1.00 90.56 273 CYS A O 1
ATOM 2258 N N . SER A 1 274 ? -17.364 9.547 6.624 1.00 92.56 274 SER A N 1
ATOM 2259 C CA . SER A 1 274 ? -18.732 9.481 7.149 1.00 92.56 274 SER A CA 1
ATOM 2260 C C . SER A 1 274 ? -19.196 8.033 7.292 1.00 92.56 274 SER A C 1
ATOM 2262 O O . SER A 1 274 ? -19.782 7.651 8.310 1.00 92.56 274 SER A O 1
ATOM 2264 N N . GLU A 1 275 ? -18.892 7.198 6.297 1.00 94.25 275 GLU A N 1
ATOM 2265 C CA . GLU A 1 275 ? -19.172 5.769 6.360 1.00 94.25 275 GLU A CA 1
ATOM 2266 C C . GLU A 1 275 ? -18.379 5.086 7.483 1.00 94.25 275 GLU A C 1
ATOM 2268 O O . GLU A 1 275 ? -18.955 4.299 8.240 1.00 94.25 275 GLU A O 1
ATOM 2273 N N . ILE A 1 276 ? -17.087 5.404 7.623 1.00 95.25 276 ILE A N 1
ATOM 2274 C CA . ILE A 1 276 ? -16.225 4.874 8.689 1.00 95.25 276 ILE A CA 1
ATOM 2275 C C . ILE A 1 276 ? -16.773 5.252 10.056 1.00 95.25 276 ILE A C 1
ATOM 2277 O O . ILE A 1 276 ? -16.940 4.368 10.895 1.00 95.25 276 ILE A O 1
ATOM 2281 N N . GLU A 1 277 ? -17.080 6.532 10.276 1.00 96.25 277 GLU A N 1
ATOM 2282 C CA . GLU A 1 277 ? -17.601 7.014 11.552 1.00 96.25 277 GLU A CA 1
ATOM 2283 C C . GLU A 1 277 ? -18.861 6.238 11.944 1.00 96.25 277 GLU A C 1
ATOM 2285 O O . GLU A 1 277 ? -18.938 5.636 13.020 1.00 96.25 277 GLU A O 1
ATOM 2290 N N . LYS A 1 278 ? -19.827 6.173 11.020 1.00 97.06 278 LYS A N 1
ATOM 2291 C CA . LYS A 1 278 ? -21.102 5.488 11.222 1.00 97.06 278 LYS A CA 1
ATOM 2292 C C . LYS A 1 278 ? -20.912 3.996 11.496 1.00 97.06 278 LYS A C 1
ATOM 2294 O O . LYS A 1 278 ? -21.445 3.486 12.484 1.00 97.06 278 LYS A O 1
ATOM 2299 N N . LYS A 1 279 ? -20.186 3.286 10.626 1.00 97.62 279 LYS A N 1
ATOM 2300 C CA . LYS A 1 279 ? -20.030 1.828 10.719 1.00 97.62 279 LYS A CA 1
ATO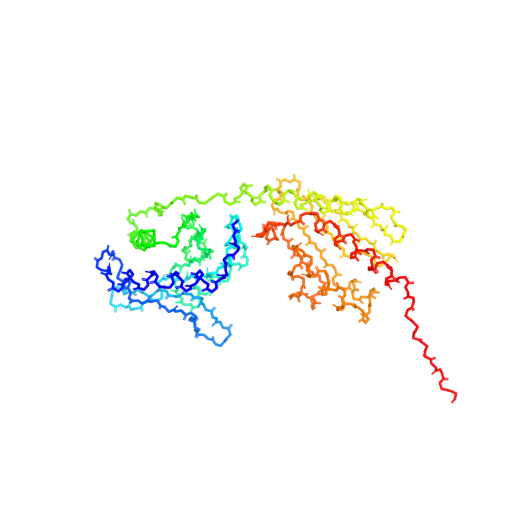M 2301 C C . LYS A 1 279 ? -19.188 1.419 11.921 1.00 97.62 279 LYS A C 1
ATOM 2303 O O . LYS A 1 279 ? -19.549 0.458 12.594 1.00 97.62 279 LYS A O 1
ATOM 2308 N N . LEU A 1 280 ? -18.107 2.139 12.225 1.00 97.88 280 LEU A N 1
ATOM 2309 C CA . LEU A 1 280 ? -17.238 1.800 13.352 1.00 97.88 280 LEU A CA 1
ATOM 2310 C C . LEU A 1 280 ? -17.944 2.053 14.680 1.00 97.88 280 LEU A C 1
ATOM 2312 O O . LEU A 1 280 ? -17.918 1.192 15.558 1.00 97.88 280 LEU A O 1
ATOM 2316 N N . LYS A 1 281 ? -18.653 3.181 14.806 1.00 97.81 281 LYS A N 1
ATOM 2317 C CA . LYS A 1 281 ? -19.506 3.449 15.966 1.00 97.81 281 LYS A CA 1
ATOM 2318 C C . LYS A 1 281 ? -20.549 2.351 16.154 1.00 97.81 281 LYS A C 1
ATOM 2320 O O . LYS A 1 281 ? -20.690 1.823 17.255 1.00 97.81 281 LYS A O 1
ATOM 2325 N N . GLN A 1 282 ? -21.262 1.992 15.085 1.00 97.94 282 GLN A N 1
ATOM 2326 C CA . GLN A 1 282 ? -22.255 0.921 15.125 1.00 97.94 282 GLN A CA 1
ATOM 2327 C C . GLN A 1 282 ? -21.628 -0.406 15.573 1.00 97.94 282 GLN A C 1
ATOM 2329 O O . GLN A 1 282 ? -22.160 -1.052 16.473 1.00 97.94 282 GLN A O 1
ATOM 2334 N N . TRP A 1 283 ? -20.479 -0.776 15.008 1.00 98.06 283 TRP A N 1
ATOM 2335 C CA . TRP A 1 283 ? -19.768 -1.997 15.371 1.00 98.06 283 TRP A CA 1
ATOM 2336 C C . TRP A 1 283 ? -19.401 -2.028 16.864 1.00 98.06 283 TRP A C 1
ATOM 2338 O O . TRP A 1 283 ? -19.692 -3.013 17.538 1.00 98.06 283 TRP A O 1
ATOM 2348 N N . ILE A 1 284 ? -18.858 -0.935 17.418 1.00 97.62 284 ILE A N 1
ATOM 2349 C CA . ILE A 1 284 ? -18.521 -0.838 18.852 1.00 97.62 284 ILE A CA 1
ATOM 2350 C C . ILE A 1 284 ? -19.764 -1.071 19.731 1.00 97.62 284 ILE A C 1
ATOM 2352 O O . ILE A 1 284 ? -19.712 -1.819 20.710 1.00 97.62 284 ILE A O 1
ATOM 2356 N N . LEU A 1 285 ? -20.899 -0.455 19.381 1.00 97.19 285 LEU A N 1
ATOM 2357 C CA . LEU A 1 285 ? -22.151 -0.600 20.132 1.00 97.19 285 LEU A CA 1
ATOM 2358 C C . LEU A 1 285 ? -22.696 -2.031 20.085 1.00 97.19 285 LEU A C 1
ATOM 2360 O O . LEU A 1 285 ? -23.208 -2.547 21.078 1.00 97.19 285 LEU A O 1
ATOM 2364 N N . GLU A 1 286 ? -22.583 -2.695 18.943 1.00 96.25 286 GLU A N 1
ATOM 2365 C CA . GLU A 1 286 ? -23.034 -4.074 18.793 1.00 96.25 286 GLU A CA 1
ATOM 2366 C C . GLU A 1 286 ? -22.124 -5.067 19.515 1.00 96.25 286 GLU A C 1
ATOM 2368 O O . GLU A 1 286 ? -22.628 -6.062 20.037 1.00 96.25 286 GLU A O 1
ATOM 2373 N N . VAL A 1 287 ? -20.813 -4.808 19.561 1.00 95.88 287 VAL A N 1
ATOM 2374 C CA . VAL A 1 287 ? -19.855 -5.582 20.362 1.00 95.88 287 VAL A CA 1
ATOM 2375 C C . VAL A 1 287 ? -20.241 -5.507 21.840 1.00 95.88 287 VAL A C 1
ATOM 2377 O O . VAL A 1 287 ? -20.364 -6.543 22.491 1.00 95.88 287 VAL A O 1
ATOM 2380 N N . LYS A 1 288 ? -20.548 -4.302 22.340 1.00 95.25 288 LYS A N 1
ATOM 2381 C CA . LYS A 1 288 ? -21.066 -4.085 23.701 1.00 95.25 288 LYS A CA 1
ATOM 2382 C C . LYS A 1 288 ? -22.364 -4.854 23.969 1.00 95.25 288 LYS A C 1
ATOM 2384 O O . LYS A 1 288 ? -22.524 -5.479 25.016 1.00 95.25 288 LYS A O 1
ATOM 2389 N N . ASN A 1 289 ? -23.314 -4.830 23.039 1.00 93.44 289 ASN A N 1
ATOM 2390 C CA . ASN A 1 289 ? -24.582 -5.538 23.232 1.00 93.44 289 ASN A CA 1
ATOM 2391 C C . ASN A 1 289 ? -24.401 -7.067 23.225 1.00 93.44 289 ASN A C 1
ATOM 2393 O O . ASN A 1 289 ? -25.088 -7.777 23.959 1.00 93.44 289 ASN A O 1
ATOM 2397 N N . ALA A 1 290 ? -23.458 -7.582 22.430 1.00 92.06 290 ALA A N 1
ATOM 2398 C CA . ALA A 1 290 ? -23.122 -9.001 22.424 1.00 92.06 290 ALA A CA 1
ATOM 2399 C C . ALA A 1 290 ? -22.476 -9.455 23.734 1.00 92.06 290 ALA A C 1
ATOM 2401 O O . ALA A 1 290 ? -22.855 -10.505 24.247 1.00 92.06 290 ALA A O 1
ATOM 2402 N N . SER A 1 291 ? -21.559 -8.660 24.294 1.00 84.88 291 SER A N 1
ATOM 2403 C CA . SER A 1 291 ? -20.873 -8.989 25.549 1.00 84.88 291 SER A CA 1
ATOM 2404 C C . SER A 1 291 ? -21.795 -8.959 26.770 1.00 84.88 291 SER A C 1
ATOM 2406 O O . SER A 1 291 ? -21.552 -9.659 27.746 1.00 84.88 291 SER A O 1
ATOM 2408 N N . ALA A 1 292 ? -22.880 -8.180 26.719 1.00 73.94 292 ALA A N 1
ATOM 2409 C CA . ALA A 1 292 ? -23.869 -8.102 27.795 1.00 73.94 292 ALA A CA 1
ATOM 2410 C C . ALA A 1 292 ? -24.832 -9.305 27.850 1.00 73.94 292 ALA A C 1
ATOM 2412 O O . ALA A 1 292 ? -25.580 -9.445 28.818 1.00 73.94 292 ALA A O 1
ATOM 2413 N N . THR A 1 293 ? -24.849 -10.169 26.829 1.00 63.56 293 THR A N 1
ATOM 2414 C CA . THR A 1 293 ? -25.746 -11.330 26.792 1.00 63.56 293 THR A CA 1
ATOM 2415 C C . THR A 1 293 ? -25.037 -12.534 27.420 1.00 63.56 293 THR A C 1
ATOM 2417 O O . THR A 1 293 ? -24.118 -13.067 26.801 1.00 63.56 293 THR A O 1
ATOM 2420 N N . PRO A 1 294 ? -25.425 -13.006 28.622 1.00 55.22 294 PRO A N 1
ATOM 2421 C CA . PRO A 1 294 ? -24.790 -14.173 29.215 1.00 55.22 294 PRO A CA 1
ATOM 2422 C C . PRO A 1 294 ? -24.994 -15.387 28.309 1.00 55.22 294 PRO A C 1
ATOM 2424 O O . PRO A 1 294 ? -26.127 -15.748 27.978 1.00 55.22 294 PRO A O 1
ATOM 2427 N N . SER A 1 295 ? -23.886 -16.023 27.930 1.00 48.84 295 SER A N 1
ATOM 2428 C CA . SER A 1 295 ? -23.860 -17.323 27.270 1.00 48.84 295 SER A CA 1
ATOM 2429 C C . SER A 1 295 ? -24.686 -18.303 28.102 1.00 48.84 295 SER A C 1
ATOM 2431 O O . SER A 1 295 ? -24.217 -18.810 29.120 1.00 48.84 295 SER A O 1
ATOM 2433 N N . ARG A 1 296 ? -25.941 -18.556 27.708 1.00 41.94 296 ARG A N 1
ATOM 2434 C CA . ARG A 1 296 ? -26.775 -19.620 28.282 1.00 41.94 296 ARG A CA 1
ATOM 2435 C C . ARG A 1 296 ? -26.179 -20.966 27.877 1.00 41.94 296 ARG A C 1
ATOM 2437 O O . ARG A 1 296 ? -26.689 -21.644 26.995 1.00 41.94 296 ARG A O 1
ATOM 2444 N N . ILE A 1 297 ? -25.088 -21.353 28.524 1.00 41.97 297 ILE A N 1
ATOM 2445 C CA . ILE A 1 297 ? -24.656 -22.743 28.585 1.00 41.97 297 ILE A CA 1
ATOM 2446 C C . ILE A 1 297 ? -25.413 -23.340 29.768 1.00 41.97 297 ILE A C 1
ATOM 2448 O O . ILE A 1 297 ? -24.918 -23.427 30.890 1.00 41.97 297 ILE A O 1
ATOM 2452 N N . THR A 1 298 ? -26.673 -23.695 29.531 1.00 37.31 298 THR A N 1
ATOM 2453 C CA . THR A 1 298 ? -27.381 -24.642 30.388 1.00 37.31 298 THR A CA 1
ATOM 2454 C C . THR A 1 298 ? -26.724 -26.002 30.187 1.00 37.31 298 THR A C 1
ATOM 2456 O O . THR A 1 298 ? -27.089 -26.753 29.287 1.00 37.31 298 THR A O 1
ATOM 2459 N N . CYS A 1 299 ? -25.727 -26.314 31.017 1.00 36.78 299 CYS A N 1
ATOM 2460 C CA . CYS A 1 299 ? -25.394 -27.700 31.312 1.00 36.78 299 CYS A CA 1
ATOM 2461 C C . CYS A 1 299 ? -26.600 -28.302 32.037 1.00 36.78 299 CYS A C 1
ATOM 2463 O O . CYS A 1 299 ? -26.744 -28.156 33.253 1.00 36.78 299 CYS A O 1
ATOM 2465 N N . GLU A 1 300 ? -27.486 -28.951 31.283 1.00 36.12 300 GLU A N 1
ATOM 2466 C CA . GLU A 1 300 ? -28.403 -29.934 31.842 1.00 36.12 300 GLU A CA 1
ATOM 2467 C C . GLU A 1 300 ? -27.562 -30.993 32.558 1.00 36.12 300 GLU A C 1
ATOM 2469 O O . GLU A 1 300 ? -26.861 -31.801 31.944 1.00 36.12 300 GLU A O 1
ATOM 2474 N N . LYS A 1 301 ? -27.601 -30.955 33.892 1.00 37.62 301 LYS A N 1
ATOM 2475 C CA . LYS A 1 301 ? -27.189 -32.080 34.720 1.00 37.62 301 LYS A CA 1
ATOM 2476 C C . LYS A 1 301 ? -28.093 -33.250 34.342 1.00 37.62 301 LYS A C 1
ATOM 2478 O O . LYS A 1 301 ? -29.272 -33.249 34.689 1.00 37.62 301 LYS A O 1
ATOM 2483 N N . ARG A 1 302 ? -27.543 -34.230 33.624 1.00 41.06 302 ARG A N 1
ATOM 2484 C CA . ARG A 1 302 ? -28.133 -35.567 33.570 1.00 41.06 302 ARG A CA 1
ATOM 2485 C C . ARG A 1 302 ? -28.128 -36.120 34.995 1.00 41.06 302 ARG A C 1
ATOM 2487 O O . ARG A 1 302 ? -27.064 -36.222 35.604 1.00 41.06 302 ARG A O 1
ATOM 2494 N N . VAL A 1 303 ? -29.338 -36.338 35.503 1.00 49.94 303 VAL A N 1
ATOM 2495 C CA . VAL A 1 303 ? -29.654 -37.120 36.704 1.00 49.94 303 VAL A CA 1
ATOM 2496 C C . VAL A 1 303 ? -29.300 -38.578 36.449 1.00 49.94 303 VAL A C 1
ATOM 2498 O O . VAL A 1 303 ? -29.526 -39.028 35.301 1.00 49.94 303 VAL A O 1
#